Protein AF-0000000067399261 (afdb_homodimer)

Foldseek 3Di:
DPPPPPPPPPPQPPDCQPPDLDDDPDWQQPDPDFDAFPVRHTWGWDAGCHLQAHRWIKTFHSDPVGPPDIDTPDDGDDPVVSVVSNVVSVVSVVVVVVVVVVVVVVVVVVVVVVD/DPPPPPPPPPPQPPDPQPPDLDDDPDWQQPDPDFDAFPVRHTWGWDAGCHLQAHRWIKTFDSDPVGPPDIGTPDDGDDPVVSVVSNVVSVVSVVVVVVVVVVVVVVVVVVVVVVD

Solvent-accessible surface area (backbone atoms only — not comparable to full-atom values): 13775 Å² total; per-residue (Å²): 136,83,77,73,76,74,76,75,76,70,78,53,75,80,73,84,49,48,76,70,86,59,81,76,90,57,58,41,75,66,60,80,81,79,50,62,28,80,84,71,41,74,28,34,51,41,71,34,44,40,91,90,41,43,73,32,32,28,32,34,39,62,51,90,79,46,74,78,36,67,44,74,70,49,74,82,69,54,73,66,56,35,51,49,48,48,51,53,46,50,49,40,52,50,38,52,50,51,38,53,53,47,52,51,51,36,53,53,43,53,57,58,52,76,100,136,83,77,72,74,72,73,74,75,70,78,49,75,79,74,84,50,48,76,69,86,59,79,74,89,58,57,42,76,68,61,80,80,78,50,62,28,80,83,69,41,74,28,35,50,43,70,34,44,40,92,90,40,41,74,33,32,29,32,34,39,60,51,89,80,46,73,78,36,69,45,74,70,49,73,84,69,53,71,66,55,36,52,50,47,48,52,51,45,51,50,40,53,51,40,51,50,51,38,52,53,47,52,53,50,35,53,53,43,53,56,62,55,76,105

InterPro domains:
  IPR010666 Zinc finger, GRF-type [PF06839] (36-74)
  IPR010666 Zinc finger, GRF-type [PS51999] (37-76)

Organism: Triticum aestivum (NCBI:txid4565)

Nearest PDB structures (foldseek):
  7jl5-assembly1_A  TM=6.867E-01  e=1.846E-01  Homo sapiens
  8s5n-assembly1_I  TM=5.517E-01  e=3.667E+00  Sus scrofa
  4c0a-assembly2_A  TM=3.382E-01  e=1.384E+00  Homo sapiens
  3qwm-assembly1_A-2  TM=3.183E-01  e=3.667E+00  Homo sapiens
  7jl5-assembly1_A  TM=6.871E-01  e=1.518E-01  Homo sapiens

Secondary structure (DSSP, 8-state):
----------------SS--SS--SS-TT--SS--B-TTSSBPPEEE--STTSTT-EEEE--STT--S-EEESSPPPPHHHHHHHHHHHHHHHHHHHHHHHHHHHHHHHHHHHT-/----------------SS--SS--SS-TT--SS--B-TTSSBPPEEE--STTSTT-EEEE--STT--S-EEESSPPPPHHHHHHHHHHHHHHHHHHHHHHHHHHHHHHHHHHHT-

pLDDT: mean 85.29, std 22.88, range [25.25, 98.44]

Structure (mmCIF, N/CA/C/O backbone):
data_AF-0000000067399261-model_v1
#
loop_
_entity.id
_entity.type
_entity.pdbx_description
1 polymer 'GRF-type domain-containing protein'
#
loop_
_atom_site.group_PDB
_atom_site.id
_atom_site.type_symbol
_atom_site.label_atom_id
_atom_site.label_alt_id
_atom_site.label_comp_id
_atom_site.label_asym_id
_atom_site.label_entity_id
_atom_site.label_seq_id
_atom_site.pdbx_PDB_ins_code
_atom_site.Cartn_x
_atom_site.Cartn_y
_atom_site.Cartn_z
_atom_site.occupancy
_atom_site.B_iso_or_equiv
_atom_site.auth_seq_id
_atom_site.auth_comp_id
_atom_site.auth_asym_id
_atom_site.auth_atom_id
_atom_site.pdbx_PDB_model_num
ATOM 1 N N . MET A 1 1 ? 5.352 -44.562 -32.281 1 29.25 1 MET A N 1
ATOM 2 C CA . MET A 1 1 ? 4.297 -44.344 -31.281 1 29.25 1 MET A CA 1
ATOM 3 C C . MET A 1 1 ? 4.73 -43.344 -30.234 1 29.25 1 MET A C 1
ATOM 5 O O . MET A 1 1 ? 5.449 -43.688 -29.297 1 29.25 1 MET A O 1
ATOM 9 N N . SER A 1 2 ? 5.145 -42.094 -30.703 1 31.17 2 SER A N 1
ATOM 10 C CA . SER A 1 2 ? 5.789 -40.969 -30 1 31.17 2 SER A CA 1
ATOM 11 C C . SER A 1 2 ? 4.859 -40.375 -28.969 1 31.17 2 SER A C 1
ATOM 13 O O . SER A 1 2 ? 3.799 -39.844 -29.312 1 31.17 2 SER A O 1
ATOM 15 N N . SER A 1 3 ? 4.703 -41.094 -27.781 1 30.92 3 SER A N 1
ATOM 16 C CA . SER A 1 3 ? 3.848 -40.688 -26.672 1 30.92 3 SER A CA 1
ATOM 17 C C . SER A 1 3 ? 4.203 -39.312 -26.188 1 30.92 3 SER A C 1
ATOM 19 O O . SER A 1 3 ? 5.355 -39.031 -25.844 1 30.92 3 SER A O 1
ATOM 21 N N . GLY A 1 4 ? 3.654 -38.312 -26.812 1 25.31 4 GLY A N 1
ATOM 22 C CA . GLY A 1 4 ? 3.742 -36.938 -26.453 1 25.31 4 GLY A CA 1
ATOM 23 C C . GLY A 1 4 ? 3.336 -36.656 -25.016 1 25.31 4 GLY A C 1
ATOM 24 O O . GLY A 1 4 ? 2.16 -36.781 -24.656 1 25.31 4 GLY A O 1
ATOM 25 N N . SER A 1 5 ? 4.164 -37.062 -24 1 30.41 5 SER A N 1
ATOM 26 C CA . SER A 1 5 ? 3.838 -36.75 -22.609 1 30.41 5 SER A CA 1
ATOM 27 C C . SER A 1 5 ? 3.545 -35.281 -22.438 1 30.41 5 SER A C 1
ATOM 29 O O . SER A 1 5 ? 4.352 -34.438 -22.828 1 30.41 5 SER A O 1
ATOM 31 N N . HIS A 1 6 ? 2.332 -34.906 -22.719 1 28.53 6 HIS A N 1
ATOM 32 C CA . HIS A 1 6 ? 1.944 -33.531 -22.422 1 28.53 6 HIS A CA 1
ATOM 33 C C . HIS A 1 6 ? 2.223 -33.219 -20.953 1 28.53 6 HIS A C 1
ATOM 35 O O . HIS A 1 6 ? 1.845 -33.969 -20.062 1 28.53 6 HIS A O 1
ATOM 41 N N . GLY A 1 7 ? 3.414 -32.656 -20.625 1 26.53 7 GLY A N 1
ATOM 42 C CA . GLY A 1 7 ? 3.791 -32.094 -19.344 1 26.53 7 GLY A CA 1
ATOM 43 C C . GLY A 1 7 ? 2.678 -31.281 -18.688 1 26.53 7 GLY A C 1
ATOM 44 O O . GLY A 1 7 ? 2.051 -30.453 -19.344 1 26.53 7 GLY A O 1
ATOM 45 N N . SER A 1 8 ? 1.888 -31.891 -17.828 1 30.09 8 SER A N 1
ATOM 46 C CA . SER A 1 8 ? 0.924 -31.234 -16.953 1 30.09 8 SER A CA 1
ATOM 47 C C . SER A 1 8 ? 1.521 -29.969 -16.328 1 30.09 8 SER A C 1
ATOM 49 O O . SER A 1 8 ? 2.629 -30.016 -15.797 1 30.09 8 SER A O 1
ATOM 51 N N . SER A 1 9 ? 1.359 -28.953 -17.016 1 30.14 9 SER A N 1
ATOM 52 C CA . SER A 1 9 ? 1.723 -27.641 -16.484 1 30.14 9 SER A CA 1
ATOM 53 C C . SER A 1 9 ? 1.208 -27.469 -15.062 1 30.14 9 SER A C 1
ATOM 55 O O . SER A 1 9 ? -0.003 -27.453 -14.828 1 30.14 9 SER A O 1
ATOM 57 N N . ALA A 1 10 ? 1.863 -28.141 -14.078 1 29.22 10 ALA A N 1
ATOM 58 C CA . ALA A 1 10 ? 1.585 -27.984 -12.656 1 29.22 10 ALA A CA 1
ATOM 59 C C . ALA A 1 10 ? 1.325 -26.516 -12.297 1 29.22 10 ALA A C 1
ATOM 61 O O . ALA A 1 10 ? 2.178 -25.656 -12.531 1 29.22 10 ALA A O 1
ATOM 62 N N . SER A 1 11 ? 0.181 -26.031 -12.406 1 34.94 11 SER A N 1
ATOM 63 C CA . SER A 1 11 ? -0.235 -24.766 -11.797 1 34.94 11 SER A CA 1
ATOM 64 C C . SER A 1 11 ? 0.278 -24.656 -10.367 1 34.94 11 SER A C 1
ATOM 66 O O . SER A 1 11 ? -0.221 -25.328 -9.461 1 34.94 11 SER A O 1
ATOM 68 N N . SER A 1 12 ? 1.596 -24.891 -10.148 1 33.47 12 SER A N 1
ATOM 69 C CA . SER A 1 12 ? 2.213 -24.812 -8.828 1 33.47 12 SER A CA 1
ATOM 70 C C . SER A 1 12 ? 1.598 -23.703 -8 1 33.47 12 SER A C 1
ATOM 72 O O . SER A 1 12 ? 1.457 -22.578 -8.469 1 33.47 12 SER A O 1
ATOM 74 N N . ARG A 1 13 ? 0.735 -23.984 -7.062 1 33.59 13 ARG A N 1
ATOM 75 C CA . ARG A 1 13 ? 0.125 -23.172 -6.016 1 33.59 13 ARG A CA 1
ATOM 76 C C . ARG A 1 13 ? 1.167 -22.297 -5.32 1 33.59 13 ARG A C 1
ATOM 78 O O . ARG A 1 13 ? 2.115 -22.812 -4.723 1 33.59 13 ARG A O 1
ATOM 85 N N . PHE A 1 14 ? 1.762 -21.281 -5.887 1 37.78 14 PHE A N 1
ATOM 86 C CA . PHE A 1 14 ? 2.555 -20.266 -5.219 1 37.78 14 PHE A CA 1
ATOM 87 C C . PHE A 1 14 ? 2.184 -20.156 -3.744 1 37.78 14 PHE A C 1
ATOM 89 O O . PHE A 1 14 ? 1.001 -20.109 -3.398 1 37.78 14 PHE A O 1
ATOM 96 N N . ARG A 1 15 ? 2.734 -20.875 -2.789 1 37.88 15 ARG A N 1
ATOM 97 C CA . ARG A 1 15 ? 2.682 -21.016 -1.338 1 37.88 15 ARG A CA 1
ATOM 98 C C . ARG A 1 15 ? 2.232 -19.719 -0.673 1 37.88 15 ARG A C 1
ATOM 100 O O . ARG A 1 15 ? 2.344 -18.641 -1.262 1 37.88 15 ARG A O 1
ATOM 107 N N . SER A 1 16 ? 1.6 -19.828 0.559 1 38.53 16 SER A N 1
ATOM 108 C CA . SER A 1 16 ? 0.767 -19.094 1.512 1 38.53 16 SER A CA 1
ATOM 109 C C . SER A 1 16 ? 1.469 -17.844 2.01 1 38.53 16 SER A C 1
ATOM 111 O O . SER A 1 16 ? 1.96 -17.797 3.139 1 38.53 16 SER A O 1
ATOM 113 N N . GLY A 1 17 ? 2.617 -17.375 1.499 1 44.47 17 GLY A N 1
ATOM 114 C CA . GLY A 1 17 ? 2.885 -16.094 2.141 1 44.47 17 GLY A CA 1
ATOM 115 C C . GLY A 1 17 ? 1.669 -15.195 2.193 1 44.47 17 GLY A C 1
ATOM 116 O O . GLY A 1 17 ? 0.626 -15.508 1.616 1 44.47 17 GLY A O 1
ATOM 117 N N . GLY A 1 18 ? 1.54 -14.281 3.096 1 58.53 18 GLY A N 1
ATOM 118 C CA . GLY A 1 18 ? 0.348 -13.453 3.172 1 58.53 18 GLY A CA 1
ATOM 119 C C . GLY A 1 18 ? -0.276 -13.18 1.815 1 58.53 18 GLY A C 1
ATOM 120 O O . GLY A 1 18 ? 0.401 -13.258 0.788 1 58.53 18 GLY A O 1
ATOM 121 N N . THR A 1 19 ? -1.467 -13.602 1.671 1 78 19 THR A N 1
ATOM 122 C CA . THR A 1 19 ? -2.197 -13.359 0.431 1 78 19 THR A CA 1
ATOM 123 C C . THR A 1 19 ? -1.927 -11.953 -0.09 1 78 19 THR A C 1
ATOM 125 O O . THR A 1 19 ? -1.774 -11.016 0.693 1 78 19 THR A O 1
ATOM 128 N N . SER A 1 20 ? -1.477 -11.922 -1.286 1 90.75 20 SER A N 1
ATOM 129 C CA . SER A 1 20 ? -1.212 -10.633 -1.922 1 90.75 20 SER A CA 1
ATOM 130 C C . SE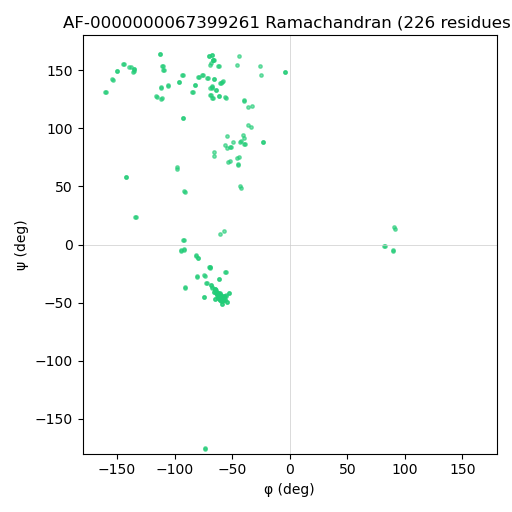R A 1 20 ? -2.457 -9.758 -1.926 1 90.75 20 SER A C 1
ATOM 132 O O . SER A 1 20 ? -3.537 -10.203 -2.32 1 90.75 20 SER A O 1
ATOM 134 N N . PRO A 1 21 ? -2.275 -8.594 -1.418 1 95.19 21 PRO A N 1
ATOM 135 C CA . PRO A 1 21 ? -3.416 -7.676 -1.413 1 95.19 21 PRO A CA 1
ATOM 136 C C . PRO A 1 21 ? -3.793 -7.195 -2.812 1 95.19 21 PRO A C 1
ATOM 138 O O . PRO A 1 21 ? -4.887 -6.664 -3.012 1 95.19 21 PRO A O 1
ATOM 141 N N . ILE A 1 22 ? -2.867 -7.328 -3.738 1 96 22 ILE A N 1
ATOM 142 C CA . ILE A 1 22 ? -3.102 -6.93 -5.121 1 96 22 ILE A CA 1
ATOM 143 C C . ILE A 1 22 ? -2.586 -8.008 -6.066 1 96 22 ILE A C 1
ATOM 145 O O . ILE A 1 22 ? -1.698 -8.789 -5.703 1 96 22 ILE A O 1
ATOM 149 N N . PRO A 1 23 ? -3.219 -8.094 -7.211 1 93.44 23 PRO A N 1
ATOM 150 C CA . PRO A 1 23 ? -2.656 -9.016 -8.203 1 93.44 23 PRO A CA 1
ATOM 151 C C . PRO A 1 23 ? -1.281 -8.57 -8.703 1 93.44 23 PRO A C 1
ATOM 153 O O . PRO A 1 23 ? -0.921 -7.398 -8.578 1 93.44 23 PRO A O 1
ATOM 156 N N . TYR A 1 24 ? -0.546 -9.531 -9.227 1 92.62 24 TYR A N 1
ATOM 157 C CA . TYR A 1 24 ? 0.732 -9.195 -9.844 1 92.62 24 TYR A CA 1
ATOM 158 C C . TYR A 1 24 ? 0.531 -8.312 -11.07 1 92.62 24 TYR A C 1
ATOM 160 O O . TYR A 1 24 ? -0.306 -8.609 -11.922 1 92.62 24 TYR A O 1
ATOM 168 N N . ARG A 1 25 ? 1.303 -7.305 -11.094 1 90.69 25 ARG A N 1
ATOM 169 C CA . ARG A 1 25 ? 1.255 -6.449 -12.273 1 90.69 25 ARG A CA 1
ATOM 170 C C . ARG A 1 25 ? 1.946 -7.113 -13.461 1 90.69 25 ARG A C 1
ATOM 172 O O . ARG A 1 25 ? 1.452 -7.051 -14.586 1 90.69 25 ARG A O 1
ATOM 179 N N . VAL A 1 26 ? 3.115 -7.641 -13.062 1 92.62 26 VAL A N 1
ATOM 180 C CA . VAL A 1 26 ? 3.914 -8.375 -14.039 1 92.62 26 VAL A CA 1
ATOM 181 C C . VAL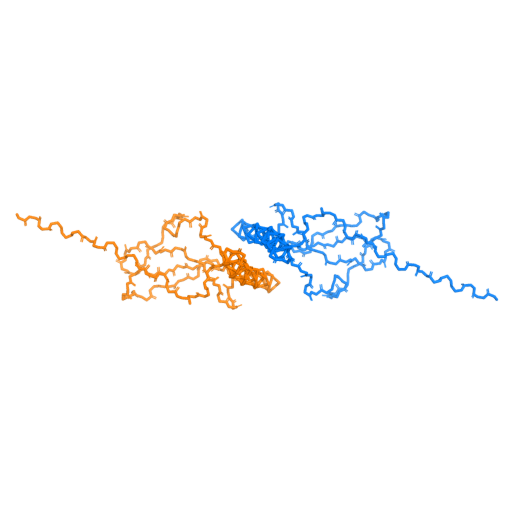 A 1 26 ? 3.939 -9.859 -13.672 1 92.62 26 VAL A C 1
ATOM 183 O O . VAL A 1 26 ? 4.129 -10.211 -12.508 1 92.62 26 VAL A O 1
ATOM 186 N N . HIS A 1 27 ? 3.738 -10.672 -14.711 1 95.81 27 HIS A N 1
ATOM 187 C CA . HIS A 1 27 ? 3.732 -12.109 -14.461 1 95.81 27 HIS A CA 1
ATOM 188 C C . HIS A 1 27 ? 5.047 -12.562 -13.844 1 95.81 27 HIS A C 1
ATOM 190 O O . HIS A 1 27 ? 6.121 -12.117 -14.258 1 95.81 27 HIS A O 1
ATOM 196 N N . PRO A 1 28 ? 4.945 -13.461 -12.906 1 96.25 28 PRO A N 1
ATOM 197 C CA . PRO A 1 28 ? 6.133 -13.898 -12.172 1 96.25 28 PRO A CA 1
ATOM 198 C C . PRO A 1 28 ? 7.234 -14.422 -13.094 1 96.25 28 PRO A C 1
ATOM 200 O O . PRO A 1 28 ? 8.414 -14.391 -12.734 1 96.25 28 PRO A O 1
ATOM 203 N N . MET A 1 29 ? 6.891 -14.852 -14.234 1 96.62 29 MET A N 1
ATOM 204 C CA . MET A 1 29 ? 7.875 -15.406 -15.156 1 96.62 29 MET A CA 1
ATOM 205 C C . MET A 1 29 ? 8.375 -14.336 -16.125 1 96.62 29 MET A C 1
ATOM 207 O O . MET A 1 29 ? 9.281 -14.586 -16.922 1 96.62 29 MET A O 1
ATOM 211 N N . ASP A 1 30 ? 7.742 -13.133 -16.016 1 96.19 30 ASP A N 1
ATOM 212 C CA . ASP A 1 30 ? 8.031 -12.07 -16.984 1 96.19 30 ASP A CA 1
ATOM 213 C C . ASP A 1 30 ? 9.055 -11.086 -16.422 1 96.19 30 ASP A C 1
ATOM 215 O O . ASP A 1 30 ? 8.719 -9.938 -16.125 1 96.19 30 ASP A O 1
ATOM 219 N N . TYR A 1 31 ? 10.188 -11.516 -16.234 1 96 31 TYR A N 1
ATOM 220 C CA . TYR A 1 31 ? 11.297 -10.664 -15.828 1 96 31 TYR A CA 1
ATOM 221 C C . TYR A 1 31 ? 12.578 -11.055 -16.562 1 96 31 TYR A C 1
ATOM 223 O O . TYR A 1 31 ? 12.664 -12.148 -17.125 1 96 31 TYR A O 1
ATOM 231 N N . GLU A 1 32 ? 13.453 -10.109 -16.734 1 95.69 32 GLU A N 1
ATOM 232 C CA . GLU A 1 32 ? 14.734 -10.328 -17.391 1 95.69 32 GLU A CA 1
ATOM 233 C C . GLU A 1 32 ? 15.867 -9.648 -16.625 1 95.69 32 GLU A C 1
ATOM 235 O O . GLU A 1 32 ? 15.672 -8.586 -16.031 1 95.69 32 GLU A O 1
ATOM 240 N N . PRO A 1 33 ? 17.047 -10.203 -16.656 1 96.12 33 PRO A N 1
ATOM 241 C CA . PRO A 1 33 ? 17.406 -11.523 -17.188 1 96.12 33 PRO A CA 1
ATOM 242 C C . PRO A 1 33 ? 16.859 -12.672 -16.359 1 96.12 33 PRO A C 1
ATOM 244 O O . PRO A 1 33 ? 16.609 -12.5 -15.156 1 96.12 33 PRO A O 1
ATOM 247 N N . SER A 1 34 ? 16.688 -13.766 -16.984 1 96.38 34 SER A N 1
ATOM 248 C CA . SER A 1 34 ? 16.141 -14.938 -16.281 1 96.38 34 SER A CA 1
ATOM 249 C C . SER A 1 34 ? 17.141 -15.508 -15.297 1 96.38 34 SER A C 1
ATOM 251 O O . SER A 1 34 ? 18.359 -15.492 -15.547 1 96.38 34 SER A O 1
ATOM 253 N N . VAL A 1 35 ? 16.656 -15.961 -14.195 1 97.56 35 VAL A N 1
ATOM 254 C CA . VAL A 1 35 ? 17.438 -16.672 -13.195 1 97.56 35 VAL A CA 1
ATOM 255 C C . VAL A 1 35 ? 16.938 -18.109 -13.062 1 97.56 35 VAL A C 1
ATOM 257 O O . VAL A 1 35 ? 15.734 -18.344 -12.891 1 97.56 35 VAL A O 1
ATOM 260 N N . ASN A 1 36 ? 17.859 -19 -13.18 1 97 36 ASN A N 1
ATOM 261 C CA . ASN A 1 36 ? 17.469 -20.391 -13.094 1 97 36 ASN A CA 1
ATOM 262 C C . ASN A 1 36 ? 17.656 -20.953 -11.688 1 97 36 ASN A C 1
ATOM 264 O O . ASN A 1 36 ? 18.641 -20.609 -11.008 1 97 36 ASN A O 1
ATOM 268 N N . CYS A 1 37 ? 16.672 -21.734 -11.344 1 96.94 37 CYS A N 1
ATOM 269 C CA . CYS A 1 37 ? 16.844 -22.469 -10.094 1 96.94 37 CYS A CA 1
ATOM 270 C C . CYS A 1 37 ? 17.844 -23.609 -10.25 1 96.94 37 CYS A C 1
ATOM 272 O O . CYS A 1 37 ? 18.516 -23.703 -11.273 1 96.94 37 CYS A O 1
ATOM 274 N N . TYR A 1 38 ? 18 -24.406 -9.172 1 96.44 38 TYR A N 1
ATOM 275 C CA . TYR A 1 38 ? 19 -25.469 -9.203 1 96.44 38 TYR A CA 1
ATOM 276 C C . TYR A 1 38 ? 18.594 -26.578 -10.156 1 96.44 38 TYR A C 1
ATOM 278 O O . TYR A 1 38 ? 19.422 -27.406 -10.562 1 96.44 38 TYR A O 1
ATOM 286 N N . CYS A 1 39 ? 17.328 -26.734 -10.555 1 95.19 39 CYS A N 1
ATOM 287 C CA . CYS A 1 39 ? 16.797 -27.734 -11.477 1 95.19 39 CYS A CA 1
ATOM 288 C C . CYS A 1 39 ? 17.031 -27.312 -12.93 1 95.19 39 CYS A C 1
ATOM 290 O O . CYS A 1 39 ? 16.734 -28.078 -13.852 1 95.19 39 CYS A O 1
ATOM 292 N N . GLY A 1 40 ? 17.453 -26.094 -13.094 1 95.81 40 GLY A N 1
ATOM 293 C CA . GLY A 1 40 ? 17.703 -25.594 -14.438 1 95.81 40 GLY A CA 1
ATOM 294 C C . GLY A 1 40 ? 16.5 -24.906 -15.062 1 95.81 40 GLY A C 1
ATOM 295 O O . GLY A 1 40 ? 16.469 -24.672 -16.266 1 95.81 40 GLY A O 1
ATOM 296 N N . ARG A 1 41 ? 15.578 -24.625 -14.273 1 95.06 41 ARG A N 1
ATOM 297 C CA . ARG A 1 41 ? 14.359 -23.969 -14.742 1 95.06 41 ARG A CA 1
ATOM 298 C C . ARG A 1 41 ? 14.305 -22.516 -14.25 1 95.06 41 ARG A C 1
ATOM 300 O O . ARG A 1 41 ? 14.836 -22.203 -13.188 1 95.06 41 ARG A O 1
ATOM 307 N N . LYS A 1 42 ? 13.664 -21.75 -15.078 1 96.31 42 LYS A N 1
ATOM 308 C CA . LYS A 1 42 ? 13.484 -20.359 -14.672 1 96.31 42 LYS A CA 1
ATOM 309 C C . LYS A 1 42 ? 12.68 -20.266 -13.383 1 96.31 42 LYS A C 1
ATOM 311 O O . LYS A 1 42 ? 11.594 -20.828 -13.281 1 96.31 42 LYS A O 1
ATOM 316 N N . ALA A 1 43 ? 13.211 -19.547 -12.398 1 96.94 43 ALA A N 1
ATOM 317 C CA . ALA A 1 43 ? 12.531 -19.359 -11.117 1 96.94 43 ALA A CA 1
ATOM 318 C C . ALA A 1 43 ? 11.539 -18.188 -11.188 1 96.94 43 ALA A C 1
ATOM 320 O O . ALA A 1 43 ? 11.875 -17.125 -11.695 1 96.94 43 ALA A O 1
ATOM 321 N N . PRO A 1 44 ? 10.297 -18.375 -10.734 1 97 44 PRO A N 1
ATOM 322 C CA . PRO A 1 44 ? 9.352 -17.25 -10.711 1 97 44 PRO A CA 1
ATOM 323 C C . PRO A 1 44 ? 9.773 -16.156 -9.734 1 97 44 PRO A C 1
ATOM 325 O O . PRO A 1 44 ? 10.328 -16.438 -8.672 1 97 44 PRO A O 1
ATOM 328 N N . LEU A 1 45 ? 9.539 -14.93 -10.133 1 97.06 45 LEU A N 1
ATOM 329 C CA . LEU A 1 45 ? 9.75 -13.758 -9.289 1 97.06 45 LEU A CA 1
ATOM 330 C C . LEU A 1 45 ? 8.469 -13.383 -8.547 1 97.06 45 LEU A C 1
ATOM 332 O O . LEU A 1 45 ? 7.527 -12.859 -9.148 1 97.06 45 LEU A O 1
ATOM 336 N N . LEU A 1 46 ? 8.492 -13.633 -7.215 1 96.25 46 LEU A N 1
ATOM 337 C CA . LEU A 1 46 ? 7.305 -13.461 -6.387 1 96.25 46 LEU A CA 1
ATOM 338 C C . LEU A 1 46 ? 7.484 -12.312 -5.402 1 96.25 46 LEU A C 1
ATOM 340 O O . LEU A 1 46 ? 8.602 -11.812 -5.223 1 96.25 46 LEU A O 1
ATOM 344 N N . THR A 1 47 ? 6.328 -11.883 -4.863 1 97.25 47 THR A N 1
ATOM 345 C CA . THR A 1 47 ? 6.359 -10.805 -3.883 1 97.25 47 THR A CA 1
ATOM 346 C C . THR A 1 47 ? 5.984 -11.328 -2.496 1 97.25 47 THR A C 1
ATOM 348 O O . THR A 1 47 ? 4.938 -11.953 -2.324 1 97.25 47 THR A O 1
ATOM 351 N N . SER A 1 48 ? 6.812 -11.086 -1.527 1 97 48 SER A N 1
ATOM 352 C CA . SER A 1 48 ? 6.543 -11.461 -0.142 1 97 48 SER A CA 1
ATOM 353 C C . SER A 1 48 ? 5.609 -10.453 0.525 1 97 48 SER A C 1
ATOM 355 O O . SER A 1 48 ? 5.734 -9.242 0.312 1 97 48 SER A O 1
ATOM 357 N N . TRP A 1 49 ? 4.738 -10.945 1.395 1 97.56 49 TRP A N 1
ATOM 358 C CA . TRP A 1 49 ? 3.861 -10.07 2.164 1 97.56 49 TRP A CA 1
ATOM 359 C C . TRP A 1 49 ? 3.844 -10.477 3.635 1 97.56 49 TRP A C 1
ATOM 361 O O . TRP A 1 49 ? 2.871 -10.211 4.344 1 97.56 49 TRP A O 1
ATOM 371 N N . THR A 1 50 ? 4.938 -11.133 3.977 1 96.5 50 THR A N 1
ATOM 372 C CA . THR A 1 50 ? 5.113 -11.352 5.41 1 96.5 50 THR A CA 1
ATOM 373 C C . THR A 1 50 ? 5.352 -10.031 6.129 1 96.5 50 THR A C 1
ATOM 375 O O . THR A 1 50 ? 5.762 -9.047 5.512 1 96.5 50 THR A O 1
ATOM 378 N N . ASP A 1 51 ? 5.113 -9.977 7.383 1 96.12 51 ASP A N 1
ATOM 379 C CA . ASP A 1 51 ? 5.289 -8.742 8.148 1 96.12 51 ASP A CA 1
ATOM 380 C C . ASP A 1 51 ? 6.738 -8.273 8.109 1 96.12 51 ASP A C 1
ATOM 382 O O . ASP A 1 51 ? 7.012 -7.074 8.156 1 96.12 51 ASP A O 1
ATOM 386 N N . ALA A 1 52 ? 7.633 -9.109 8 1 96.75 52 ALA A N 1
ATOM 387 C CA . ALA A 1 52 ? 9.055 -8.789 8.031 1 96.75 52 ALA A CA 1
ATOM 388 C C . ALA A 1 52 ? 9.531 -8.273 6.676 1 96.75 52 ALA A C 1
ATOM 390 O O . ALA A 1 52 ? 10.453 -7.461 6.598 1 96.75 52 ALA A O 1
ATOM 391 N N . ASN A 1 53 ? 8.8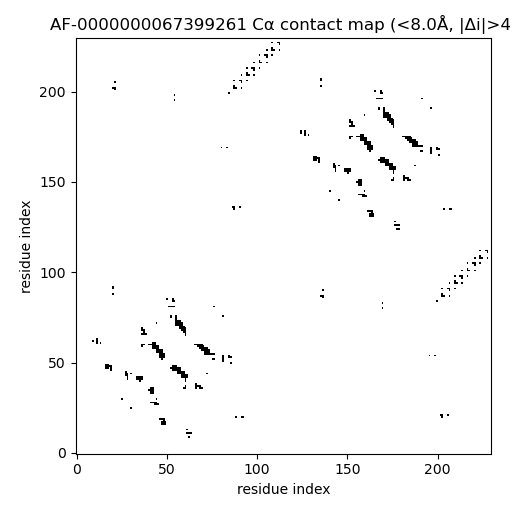75 -8.68 5.559 1 97.69 53 ASN A N 1
ATOM 392 C CA . ASN A 1 53 ? 9.352 -8.344 4.219 1 97.69 53 ASN A CA 1
ATOM 393 C C . ASN A 1 53 ? 8.195 -8.039 3.271 1 97.69 53 ASN A C 1
ATOM 395 O O . ASN A 1 53 ? 8.07 -8.664 2.217 1 97.69 53 ASN A O 1
ATOM 399 N N . PRO A 1 54 ? 7.449 -7.09 3.662 1 98.06 54 PRO A N 1
ATOM 400 C CA . PRO A 1 54 ? 6.328 -6.758 2.781 1 98.06 54 PRO A CA 1
ATOM 401 C C . PRO A 1 54 ? 6.781 -6.133 1.461 1 98.06 54 PRO A C 1
ATOM 403 O O . PRO A 1 54 ? 7.586 -5.199 1.459 1 98.06 54 PRO A O 1
ATOM 406 N N . GLY A 1 55 ? 6.297 -6.691 0.386 1 97.94 55 GLY A N 1
ATOM 407 C CA . GLY A 1 55 ? 6.543 -6.105 -0.923 1 97.94 55 GLY A CA 1
ATOM 408 C C . GLY A 1 55 ? 7.887 -6.496 -1.509 1 97.94 55 GLY A C 1
ATOM 409 O O . GLY A 1 55 ? 8.227 -6.082 -2.617 1 97.94 55 GLY A O 1
ATOM 410 N N . ARG A 1 56 ? 8.648 -7.262 -0.773 1 98.44 56 ARG A N 1
ATOM 411 C CA . ARG A 1 56 ? 9.977 -7.629 -1.254 1 98.44 56 ARG A CA 1
ATOM 412 C C . ARG A 1 56 ? 9.898 -8.805 -2.223 1 98.44 56 ARG A C 1
ATOM 414 O O . ARG A 1 56 ? 9.211 -9.789 -1.956 1 98.44 56 ARG A O 1
ATOM 421 N N . ARG A 1 57 ? 10.672 -8.664 -3.279 1 97.75 57 ARG A N 1
ATOM 422 C CA . ARG A 1 57 ? 10.586 -9.727 -4.277 1 97.75 57 ARG A CA 1
ATOM 423 C C . ARG A 1 57 ? 11.648 -10.797 -4.027 1 97.75 57 ARG A C 1
ATOM 425 O O . ARG A 1 57 ? 12.734 -10.492 -3.527 1 97.75 57 ARG A O 1
ATOM 432 N N . TYR A 1 58 ? 11.234 -12.008 -4.352 1 97.5 58 TYR A N 1
ATOM 433 C CA . TYR A 1 58 ? 12.125 -13.141 -4.18 1 97.5 58 TYR A CA 1
ATOM 434 C C . TYR A 1 58 ? 11.922 -14.172 -5.289 1 97.5 58 TYR A C 1
ATOM 436 O O . TYR A 1 58 ? 10.914 -14.133 -5.996 1 97.5 58 TYR A O 1
ATOM 444 N N . LEU A 1 59 ? 12.906 -14.898 -5.516 1 97.38 59 LEU A N 1
ATOM 445 C CA . LEU A 1 59 ? 12.891 -15.992 -6.48 1 97.38 59 LEU A CA 1
ATOM 446 C C . LEU A 1 59 ? 12.836 -17.344 -5.77 1 97.38 59 LEU A C 1
ATOM 448 O O . LEU A 1 59 ? 13.477 -17.531 -4.738 1 97.38 59 LEU A O 1
ATOM 452 N N . CYS A 1 60 ? 11.969 -18.234 -6.34 1 95.44 60 CYS A N 1
ATOM 453 C CA . CYS A 1 60 ? 11.906 -19.562 -5.766 1 95.44 60 CYS A CA 1
ATOM 454 C C . CYS A 1 60 ? 11.531 -20.594 -6.824 1 95.44 60 CYS A C 1
ATOM 456 O O . CYS A 1 60 ? 10.836 -20.281 -7.789 1 95.44 60 CYS A O 1
ATOM 458 N N . CYS A 1 61 ? 12.07 -21.781 -6.555 1 95.69 61 CYS A N 1
ATOM 459 C CA . CYS A 1 61 ? 11.711 -22.859 -7.465 1 95.69 61 CYS A CA 1
ATOM 460 C C . CYS A 1 61 ? 10.211 -23.109 -7.469 1 95.69 61 CYS A C 1
ATOM 462 O O . CYS A 1 61 ? 9.578 -23.141 -6.414 1 95.69 61 CYS A O 1
ATOM 464 N N . SER A 1 62 ? 9.68 -23.344 -8.641 1 89.19 62 SER A N 1
ATOM 465 C CA . SER A 1 62 ? 8.234 -23.453 -8.789 1 89.19 62 SER A CA 1
ATOM 466 C C . SER A 1 62 ? 7.773 -24.891 -8.641 1 89.19 62 SER A C 1
ATOM 468 O O . SER A 1 62 ? 6.574 -25.172 -8.586 1 89.19 62 SER A O 1
ATOM 470 N N . ARG A 1 63 ? 8.688 -25.75 -8.5 1 86.12 63 ARG A N 1
ATOM 471 C CA . ARG A 1 63 ? 8.305 -27.156 -8.445 1 86.12 63 ARG A CA 1
ATOM 472 C C . ARG A 1 63 ? 7.695 -27.5 -7.09 1 86.12 63 ARG A C 1
ATOM 474 O O . ARG A 1 63 ? 8.086 -26.938 -6.062 1 86.12 63 ARG A O 1
ATOM 481 N N . ALA A 1 64 ? 6.691 -28.438 -7.105 1 78.38 64 ALA A N 1
ATOM 482 C CA . ALA A 1 64 ? 5.992 -28.875 -5.902 1 78.38 64 ALA A CA 1
ATOM 483 C C . ALA A 1 64 ? 6.977 -29.375 -4.852 1 78.38 64 ALA A C 1
ATOM 485 O O . ALA A 1 64 ? 6.863 -29.031 -3.67 1 78.38 64 ALA A O 1
ATOM 486 N N . THR A 1 65 ? 7.836 -30.234 -5.348 1 81.69 65 THR A N 1
ATOM 487 C CA . THR A 1 65 ? 8.875 -30.734 -4.449 1 81.69 65 THR A CA 1
ATOM 488 C C . THR A 1 65 ? 10.125 -29.859 -4.539 1 81.69 65 THR A C 1
ATOM 490 O O . THR A 1 65 ? 11.047 -30.156 -5.301 1 81.69 65 THR A O 1
ATOM 493 N N . GLY A 1 66 ? 10.219 -28.578 -4.531 1 77.19 66 GLY A N 1
ATOM 494 C CA . GLY A 1 66 ? 11.273 -27.578 -4.629 1 77.19 66 GLY A CA 1
ATOM 495 C C . GLY A 1 66 ? 12.664 -28.188 -4.676 1 77.19 66 GLY A C 1
ATOM 496 O O . GLY A 1 66 ? 12.852 -29.344 -4.316 1 77.19 66 GLY A O 1
ATOM 497 N N . CYS A 1 67 ? 13.602 -27.516 -5.391 1 92.62 67 CYS A N 1
ATOM 498 C CA . CYS A 1 67 ? 15 -27.906 -5.383 1 92.62 67 CYS A CA 1
ATOM 499 C C . CYS A 1 67 ? 15.773 -27.156 -4.293 1 92.62 67 CYS A C 1
ATOM 501 O O . CYS A 1 67 ? 16.984 -27.281 -4.191 1 92.62 67 CYS A O 1
ATOM 503 N N . GLY A 1 68 ? 15.047 -26.344 -3.471 1 93.25 68 GLY A N 1
ATOM 504 C CA . GLY A 1 68 ? 15.648 -25.609 -2.379 1 93.25 68 GLY A CA 1
ATOM 505 C C . GLY A 1 68 ? 16.141 -24.234 -2.795 1 93.25 68 GLY A C 1
ATOM 506 O O . GLY A 1 68 ? 16.609 -23.453 -1.958 1 93.25 68 GLY A O 1
ATOM 507 N N . PHE A 1 69 ? 16.047 -23.984 -4.156 1 96.81 69 PHE A N 1
ATOM 508 C CA . PHE A 1 69 ? 16.469 -22.688 -4.637 1 96.81 69 PHE A CA 1
ATOM 509 C C . PHE A 1 69 ? 15.539 -21.594 -4.113 1 96.81 69 PHE A C 1
ATOM 511 O O . PHE A 1 69 ? 14.32 -21.672 -4.277 1 96.81 69 PHE A O 1
ATOM 518 N N . TRP A 1 70 ? 16.047 -20.578 -3.473 1 96.62 70 TRP A N 1
ATOM 519 C CA . TRP A 1 70 ? 15.359 -19.406 -2.965 1 96.62 70 TRP A CA 1
ATOM 520 C C . TRP A 1 70 ? 16.344 -18.25 -2.732 1 96.62 70 TRP A C 1
ATOM 522 O O . TRP A 1 70 ? 17.422 -18.453 -2.195 1 96.62 70 TRP A O 1
ATOM 532 N N . ARG A 1 71 ? 15.914 -17.062 -3.279 1 97 71 ARG A N 1
ATOM 533 C CA . ARG A 1 71 ? 16.781 -15.906 -3.109 1 97 71 ARG A CA 1
ATOM 534 C C . ARG A 1 71 ? 15.977 -14.609 -3.162 1 97 71 ARG A C 1
ATOM 536 O O . ARG A 1 71 ? 15.055 -14.477 -3.965 1 97 71 ARG A O 1
ATOM 543 N N . TRP A 1 72 ? 16.438 -13.688 -2.293 1 98 72 TRP A N 1
ATOM 544 C CA . TRP A 1 72 ? 15.852 -12.359 -2.418 1 98 72 TRP A CA 1
ATOM 545 C C . TRP A 1 72 ? 16.297 -11.688 -3.719 1 98 72 TRP A C 1
ATOM 547 O O . TRP A 1 72 ? 17.453 -11.797 -4.117 1 98 72 TRP A O 1
ATOM 557 N N . PHE A 1 73 ? 15.328 -11.125 -4.352 1 97.75 73 PHE A N 1
ATOM 558 C CA . PHE A 1 73 ? 15.586 -10.391 -5.582 1 97.75 73 PHE A CA 1
ATOM 559 C C . PHE A 1 73 ? 15.867 -8.922 -5.293 1 97.75 73 PHE A C 1
ATOM 561 O O . PHE A 1 73 ? 16.719 -8.305 -5.934 1 97.75 73 PHE A O 1
ATOM 568 N N . ASP A 1 74 ? 15.195 -8.32 -4.316 1 98 74 ASP A N 1
ATOM 569 C CA . ASP A 1 74 ? 15.328 -6.918 -3.926 1 98 74 ASP A CA 1
ATOM 570 C C . ASP A 1 74 ? 15.992 -6.793 -2.555 1 98 74 ASP A C 1
ATOM 572 O O . ASP A 1 74 ? 15.891 -7.699 -1.726 1 98 74 ASP A O 1
ATOM 576 N N . PRO A 1 75 ? 16.656 -5.648 -2.326 1 97.38 75 PRO A N 1
ATOM 577 C CA . PRO A 1 75 ? 17.047 -5.367 -0.944 1 97.38 75 PRO A CA 1
ATOM 578 C C . PRO A 1 75 ? 15.859 -5.098 -0.032 1 97.38 75 PRO A C 1
ATOM 580 O O . PRO A 1 75 ? 14.75 -4.848 -0.515 1 97.38 75 PRO A O 1
ATOM 583 N N . ARG A 1 76 ? 16.25 -5.223 1.206 1 96.81 76 ARG A N 1
ATOM 584 C CA . ARG A 1 76 ? 15.195 -4.914 2.17 1 96.81 76 ARG A CA 1
ATOM 585 C C . ARG A 1 76 ? 14.828 -3.432 2.127 1 96.81 76 ARG A C 1
ATOM 587 O O . ARG A 1 76 ? 15.711 -2.574 2.066 1 96.81 76 ARG A O 1
ATOM 594 N N . ALA A 1 77 ? 13.547 -3.176 2.15 1 97.75 77 ALA A N 1
ATOM 595 C CA . ALA A 1 77 ? 13.094 -1.786 2.156 1 97.75 77 ALA A CA 1
ATOM 596 C C . ALA A 1 77 ? 13.406 -1.116 3.492 1 97.75 77 ALA A C 1
ATOM 598 O O . ALA A 1 77 ? 13.688 -1.794 4.484 1 97.75 77 ALA A O 1
ATOM 599 N N . SER A 1 78 ? 13.383 0.194 3.525 1 97.38 78 SER A N 1
ATOM 600 C CA . SER A 1 78 ? 13.578 0.92 4.777 1 97.38 78 SER A CA 1
ATOM 601 C C . SER A 1 78 ? 12.484 0.592 5.785 1 97.38 78 SER A C 1
ATOM 603 O O . SER A 1 78 ? 11.383 0.176 5.402 1 97.38 78 SER A O 1
ATOM 605 N N . PRO A 1 79 ? 12.82 0.727 7.035 1 97 79 PRO A N 1
ATOM 606 C CA . PRO A 1 79 ? 11.797 0.454 8.047 1 97 79 PRO A CA 1
ATOM 607 C C . PRO A 1 79 ? 10.508 1.236 7.809 1 97 79 PRO A C 1
ATOM 609 O O . PRO A 1 79 ? 9.406 0.694 7.977 1 97 79 PRO A O 1
ATOM 612 N N . TYR A 1 80 ? 10.664 2.459 7.453 1 97.62 80 TYR A N 1
ATOM 613 C CA . TYR A 1 80 ? 9.5 3.291 7.176 1 97.62 80 TYR A CA 1
ATOM 614 C C . TYR A 1 80 ? 8.648 2.691 6.062 1 97.62 80 TYR A C 1
ATOM 616 O O . TYR A 1 80 ? 7.43 2.553 6.203 1 97.62 80 TYR A O 1
ATOM 624 N N . LEU A 1 81 ? 9.273 2.371 4.961 1 98.25 81 LEU A N 1
ATOM 625 C CA . LEU A 1 81 ? 8.531 1.85 3.818 1 98.25 81 LEU A CA 1
ATOM 626 C C . LEU A 1 81 ? 7.895 0.504 4.152 1 98.25 81 LEU A C 1
ATOM 628 O O . LEU A 1 81 ? 6.785 0.207 3.701 1 98.25 81 LEU A O 1
ATOM 632 N N . ARG A 1 82 ? 8.594 -0.312 4.891 1 98.31 82 ARG A N 1
ATOM 633 C CA . ARG A 1 82 ? 8.016 -1.587 5.297 1 98.31 82 ARG A CA 1
ATOM 634 C C . ARG A 1 82 ? 6.734 -1.374 6.102 1 98.31 82 ARG A C 1
ATOM 636 O O . ARG A 1 82 ? 5.723 -2.031 5.855 1 98.31 82 ARG A O 1
ATOM 643 N N . GLN A 1 83 ? 6.848 -0.467 7.008 1 98.12 83 GLN A N 1
ATOM 644 C CA . GLN A 1 83 ? 5.672 -0.184 7.824 1 98.12 83 GLN A CA 1
ATOM 645 C C . GLN A 1 83 ? 4.539 0.384 6.977 1 98.12 83 GLN A C 1
ATOM 647 O O . GLN A 1 83 ? 3.371 0.041 7.184 1 98.12 83 GLN A O 1
ATOM 652 N N . LEU A 1 84 ? 4.91 1.263 6.086 1 98.25 84 LEU A N 1
ATOM 653 C CA . LEU A 1 84 ? 3.908 1.851 5.203 1 98.25 84 LEU A CA 1
ATOM 654 C C . LEU A 1 84 ? 3.203 0.772 4.387 1 98.25 84 LEU A C 1
ATOM 656 O O . LEU A 1 84 ? 1.976 0.781 4.27 1 98.25 84 LEU A O 1
ATOM 660 N N . LEU A 1 85 ? 3.945 -0.122 3.838 1 98.31 85 LEU A N 1
ATOM 661 C CA . LEU A 1 85 ? 3.389 -1.218 3.053 1 98.31 85 LEU A CA 1
ATOM 662 C C . LEU A 1 85 ? 2.469 -2.086 3.904 1 98.31 85 LEU A C 1
ATOM 664 O O . LEU A 1 85 ? 1.409 -2.516 3.441 1 98.31 85 LEU A O 1
ATOM 668 N N . LEU A 1 86 ? 2.861 -2.361 5.094 1 97.94 86 LEU A N 1
ATOM 669 C CA . LEU A 1 86 ? 2.02 -3.131 6.004 1 97.94 86 LEU A CA 1
ATOM 670 C C . LEU A 1 86 ? 0.707 -2.404 6.277 1 97.94 86 LEU A C 1
ATOM 672 O O . LEU A 1 86 ? -0.358 -3.025 6.309 1 97.94 86 LEU A O 1
ATOM 676 N N . ASP A 1 87 ? 0.793 -1.117 6.5 1 98.06 87 ASP A N 1
ATOM 677 C CA . ASP A 1 87 ? -0.414 -0.34 6.766 1 98.06 87 ASP A CA 1
ATOM 678 C C . ASP A 1 87 ? -1.36 -0.368 5.57 1 98.06 87 ASP A C 1
ATOM 680 O O . ASP A 1 87 ? -2.576 -0.493 5.734 1 98.06 87 ASP A O 1
ATOM 684 N N . LEU A 1 88 ? -0.79 -0.172 4.438 1 98.12 88 LEU A N 1
ATOM 685 C CA . LEU A 1 88 ? -1.6 -0.207 3.225 1 98.12 88 LEU A CA 1
ATOM 686 C C . LEU A 1 88 ? -2.254 -1.572 3.047 1 98.12 88 LEU A C 1
ATOM 688 O O . LEU A 1 88 ? -3.447 -1.659 2.742 1 98.12 88 LEU A O 1
ATOM 692 N N . ARG A 1 89 ? -1.502 -2.617 3.191 1 97.69 89 ARG A N 1
ATOM 693 C CA . ARG A 1 89 ? -2.045 -3.969 3.098 1 97.69 89 ARG A CA 1
ATOM 694 C C . ARG A 1 89 ? -3.186 -4.168 4.09 1 97.69 89 ARG A C 1
ATOM 696 O O . ARG A 1 89 ? -4.234 -4.715 3.738 1 97.69 89 ARG A O 1
ATOM 703 N N . SER A 1 90 ? -3.01 -3.781 5.309 1 97.31 90 SER A N 1
ATOM 704 C CA . SER A 1 90 ? -4.027 -3.922 6.344 1 97.31 90 SER A CA 1
ATOM 705 C C . SER A 1 90 ? -5.305 -3.176 5.969 1 97.31 90 SER A C 1
ATOM 707 O O . SER A 1 90 ? -6.41 -3.67 6.199 1 97.31 90 SER A O 1
ATOM 709 N N . LYS A 1 91 ? -5.098 -1.993 5.492 1 97.69 91 LYS A N 1
ATOM 710 C CA . LYS A 1 91 ? -6.262 -1.212 5.086 1 97.69 91 LYS A CA 1
ATOM 711 C C . LYS A 1 91 ? -7.039 -1.918 3.98 1 97.69 91 LYS A C 1
ATOM 713 O O . LYS A 1 91 ? -8.273 -1.938 3.996 1 97.69 91 LYS A O 1
ATOM 718 N N . ILE A 1 92 ? -6.328 -2.455 3.062 1 97.62 92 ILE A N 1
ATOM 719 C CA . ILE A 1 92 ? -6.973 -3.178 1.971 1 97.62 92 ILE A CA 1
ATOM 720 C C . ILE A 1 92 ? -7.777 -4.348 2.529 1 97.62 92 ILE A C 1
ATOM 722 O O . ILE A 1 92 ? -8.945 -4.535 2.178 1 97.62 92 ILE A O 1
ATOM 726 N N . VAL A 1 93 ? -7.199 -5.094 3.391 1 96.56 93 VAL A N 1
ATOM 727 C CA . VAL A 1 93 ? -7.863 -6.246 3.988 1 96.56 93 VAL A CA 1
ATOM 728 C C . VAL A 1 93 ? -9.125 -5.793 4.723 1 96.56 93 VAL A C 1
ATOM 730 O O . VAL A 1 93 ? -10.18 -6.418 4.602 1 96.56 93 VAL A O 1
ATOM 733 N N . ARG A 1 94 ? -9.016 -4.754 5.461 1 96.94 94 ARG A N 1
ATOM 734 C CA . ARG A 1 94 ? -10.156 -4.215 6.199 1 96.94 94 ARG A CA 1
ATOM 735 C C . ARG A 1 94 ? -11.281 -3.82 5.254 1 96.94 94 ARG A C 1
ATOM 737 O O . ARG A 1 94 ? -12.445 -4.148 5.492 1 96.94 94 ARG A O 1
ATOM 744 N N . MET A 1 95 ? -10.93 -3.094 4.207 1 97.5 95 MET A N 1
ATOM 745 C CA . MET A 1 95 ? -11.938 -2.627 3.26 1 97.5 95 MET A CA 1
ATOM 746 C C . MET A 1 95 ? -12.594 -3.801 2.539 1 97.5 95 MET A C 1
ATOM 748 O O . MET A 1 95 ? -13.797 -3.77 2.258 1 97.5 95 MET A O 1
ATOM 752 N N . GLU A 1 96 ? -11.844 -4.793 2.203 1 95.44 96 GLU A N 1
ATOM 753 C CA . GLU A 1 96 ? -12.398 -5.996 1.596 1 95.44 96 GLU A CA 1
ATOM 754 C C . GLU A 1 96 ? -13.383 -6.684 2.537 1 95.44 96 GLU A C 1
ATOM 756 O O . GLU A 1 96 ? -14.453 -7.133 2.111 1 95.44 96 GLU A O 1
ATOM 761 N N . GLY A 1 97 ? -12.992 -6.777 3.766 1 96.56 97 GLY A N 1
ATOM 762 C CA . GLY A 1 97 ? -13.906 -7.312 4.762 1 96.56 97 GLY A CA 1
ATOM 763 C C . GLY A 1 97 ? -15.203 -6.535 4.863 1 96.56 97 GLY A C 1
ATOM 764 O O . GLY A 1 97 ? -16.281 -7.125 4.914 1 96.56 97 GLY A O 1
ATOM 765 N N . LYS A 1 98 ? -15.102 -5.227 4.945 1 97.06 98 LYS A N 1
ATOM 766 C CA . LYS A 1 98 ? -16.281 -4.359 4.992 1 97.06 98 LYS A CA 1
ATOM 767 C C . LYS A 1 98 ? -17.172 -4.582 3.773 1 97.06 98 LYS A C 1
ATOM 769 O O . LYS A 1 98 ? -18.391 -4.652 3.9 1 97.06 98 LYS A O 1
ATOM 774 N N . ASN A 1 99 ? -16.516 -4.66 2.66 1 96.81 99 ASN A N 1
ATOM 775 C CA . ASN A 1 99 ? -17.266 -4.902 1.433 1 96.81 99 ASN A CA 1
ATOM 776 C C . ASN A 1 99 ? -18.047 -6.215 1.498 1 96.81 99 ASN A C 1
ATOM 778 O O . ASN A 1 99 ? -19.203 -6.277 1.08 1 96.81 99 ASN A O 1
ATOM 782 N N . ALA A 1 100 ? -17.375 -7.188 1.89 1 96.38 100 ALA A N 1
ATOM 783 C CA . ALA A 1 100 ? -18.016 -8.5 1.998 1 96.38 100 ALA A CA 1
ATOM 784 C C . ALA A 1 100 ? -19.219 -8.445 2.934 1 96.38 100 ALA A C 1
ATOM 786 O O . ALA A 1 100 ? -20.281 -8.984 2.619 1 96.38 100 ALA A O 1
ATOM 787 N N . LEU A 1 101 ? -19.078 -7.852 4.109 1 97.31 101 LEU A N 1
ATOM 788 C CA . LEU A 1 101 ? -20.156 -7.734 5.094 1 97.31 101 LEU A CA 1
ATOM 789 C C . LEU A 1 101 ? -21.328 -6.949 4.52 1 97.31 101 LEU A C 1
ATOM 791 O O . LEU A 1 101 ? -22.484 -7.348 4.688 1 97.31 101 LEU A O 1
ATOM 795 N N . LEU A 1 102 ? -21.062 -5.871 3.836 1 97.62 102 LEU A N 1
ATOM 796 C CA . LEU A 1 102 ? -22.109 -5.051 3.256 1 97.62 102 LEU A CA 1
ATOM 797 C C . LEU A 1 102 ? -22.859 -5.812 2.166 1 97.62 102 LEU A C 1
ATOM 799 O O . LEU A 1 102 ? -24.078 -5.684 2.039 1 97.62 102 LEU A O 1
ATOM 803 N N . HIS A 1 103 ? -22.125 -6.547 1.359 1 96.81 103 HIS A N 1
ATOM 804 C CA . HIS A 1 103 ? -22.766 -7.379 0.341 1 96.81 103 HIS A CA 1
ATOM 805 C C . HIS A 1 103 ? -23.734 -8.367 0.965 1 96.81 103 HIS A C 1
ATOM 807 O O . HIS A 1 103 ? -24.875 -8.508 0.487 1 96.81 103 HIS A O 1
ATOM 813 N N . MET A 1 104 ? -23.281 -8.969 2.018 1 97.44 104 MET A N 1
ATOM 814 C CA . MET A 1 104 ? -24.141 -9.906 2.721 1 97.44 104 MET A CA 1
ATOM 815 C C . MET A 1 104 ? -25.375 -9.203 3.277 1 97.44 104 MET A C 1
ATOM 817 O O . MET A 1 104 ? -26.5 -9.711 3.156 1 97.44 104 MET A O 1
ATOM 821 N N . SER A 1 105 ? -25.203 -8.102 3.871 1 96.62 105 SER A N 1
ATOM 822 C CA . SER A 1 105 ? -26.312 -7.34 4.449 1 96.62 105 SER A CA 1
ATOM 823 C C . SER A 1 105 ? -27.312 -6.906 3.375 1 96.62 105 SER A C 1
ATOM 825 O O . SER A 1 105 ? -28.516 -6.941 3.596 1 96.62 105 SER A O 1
ATOM 827 N N . LEU A 1 106 ? -26.812 -6.488 2.281 1 96.44 106 LEU A N 1
ATOM 828 C CA . LEU A 1 106 ? -27.672 -6.062 1.182 1 96.44 106 LEU A CA 1
ATOM 829 C C . LEU A 1 106 ? -28.484 -7.238 0.639 1 96.44 106 LEU A C 1
ATOM 831 O O . LEU A 1 106 ? -29.6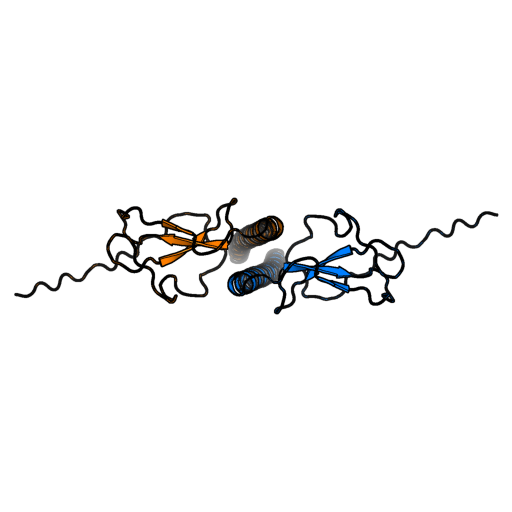88 -7.102 0.373 1 96.44 106 LEU A O 1
ATOM 835 N N . GLU A 1 107 ? -27.781 -8.297 0.436 1 95.38 107 GLU A N 1
ATOM 836 C CA . GLU A 1 107 ? -28.484 -9.492 -0.018 1 95.38 107 GLU A CA 1
ATOM 837 C C . GLU A 1 107 ? -29.625 -9.859 0.935 1 95.38 107 GLU A C 1
ATOM 839 O O . GLU A 1 107 ? -30.734 -10.18 0.497 1 95.38 107 GLU A O 1
ATOM 844 N N . GLN A 1 108 ? -29.406 -9.82 2.186 1 94.5 108 GLN A N 1
ATOM 845 C CA . GLN A 1 108 ? -30.406 -10.133 3.199 1 94.5 108 GLN A CA 1
ATOM 846 C C . GLN A 1 108 ? -31.578 -9.148 3.148 1 94.5 108 GLN A C 1
ATOM 848 O O . GLN A 1 108 ? -32.75 -9.539 3.25 1 94.5 108 GLN A O 1
ATOM 853 N N . ALA A 1 109 ? -31.266 -7.875 2.988 1 94.19 109 ALA A N 1
ATOM 854 C CA . ALA A 1 109 ? -32.312 -6.848 2.922 1 94.19 109 ALA A CA 1
ATOM 855 C C . ALA A 1 109 ? -33.188 -7.043 1.694 1 94.19 109 ALA A C 1
ATOM 857 O O . ALA A 1 109 ? -34.406 -6.859 1.765 1 94.19 109 ALA A O 1
ATOM 858 N N . LEU A 1 110 ? -32.656 -7.395 0.591 1 92.31 110 LEU A N 1
ATOM 859 C CA . LEU A 1 110 ? -33.406 -7.605 -0.646 1 92.31 110 LEU A CA 1
ATOM 860 C C . LEU A 1 110 ? -34.312 -8.844 -0.542 1 92.31 110 LEU A C 1
ATOM 862 O O . LEU A 1 110 ? -35.406 -8.852 -1.061 1 92.31 110 LEU A O 1
ATOM 866 N N . CYS A 1 111 ? -33.844 -9.836 0.147 1 90 111 CYS A N 1
ATOM 867 C CA . CYS A 1 111 ? -34.656 -11.039 0.345 1 90 111 CYS A CA 1
ATOM 868 C C . CYS A 1 111 ? -35.875 -10.742 1.218 1 90 111 CYS A C 1
ATOM 870 O O . CYS A 1 111 ? -36.969 -11.227 0.947 1 90 111 CYS A O 1
ATOM 872 N N . LYS A 1 112 ? -35.75 -9.891 2.209 1 85.81 112 LYS A N 1
ATOM 873 C CA . LYS A 1 112 ? -36.844 -9.539 3.119 1 85.81 112 LYS A CA 1
ATOM 874 C C . LYS A 1 112 ? -37.875 -8.656 2.426 1 85.81 112 LYS A C 1
ATOM 876 O O . LYS A 1 112 ? -39.062 -8.734 2.727 1 85.81 112 LYS A O 1
ATOM 881 N N . ALA A 1 113 ? -37.469 -7.832 1.522 1 84.81 113 ALA A N 1
ATOM 882 C CA . ALA A 1 113 ? -38.375 -6.957 0.797 1 84.81 113 ALA A CA 1
ATOM 883 C C . ALA A 1 113 ? -39.188 -7.746 -0.221 1 84.81 113 ALA A C 1
ATOM 885 O O . ALA A 1 113 ? -40.312 -7.344 -0.581 1 84.81 113 ALA A O 1
ATOM 8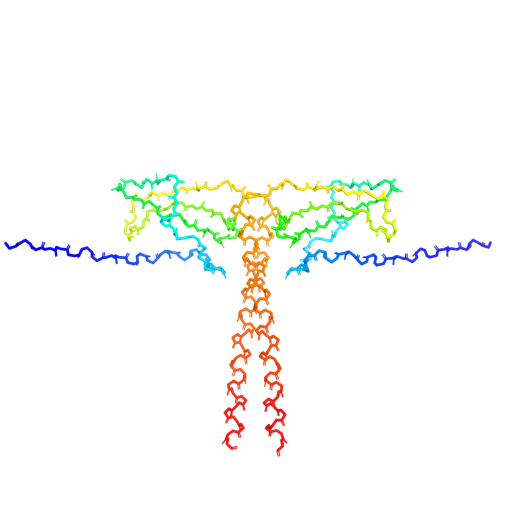86 N N . ARG A 1 114 ? -38.812 -8.82 -0.778 1 81.12 114 ARG A N 1
ATOM 887 C CA . ARG A 1 114 ? -39.5 -9.648 -1.745 1 81.12 114 ARG A CA 1
ATOM 888 C C . ARG A 1 114 ? -40.531 -10.547 -1.053 1 81.12 114 ARG A C 1
ATOM 890 O O . ARG A 1 114 ? -41.375 -11.148 -1.71 1 81.12 114 ARG A O 1
ATOM 897 N N . ARG A 1 115 ? -40.562 -10.68 0.24 1 70.06 115 ARG A N 1
ATOM 898 C CA . ARG A 1 115 ? -41.594 -11.43 0.96 1 70.06 115 ARG A CA 1
ATOM 899 C C . ARG A 1 115 ? -42.75 -10.516 1.375 1 70.06 115 ARG A C 1
ATOM 901 O O . ARG A 1 115 ? -42.531 -9.336 1.648 1 70.06 115 ARG A O 1
ATOM 908 N N . MET B 1 1 ? -0.65 44.688 31.078 1 29.56 1 MET B N 1
ATOM 909 C CA . MET B 1 1 ? -1.763 44.406 30.172 1 29.56 1 MET B CA 1
ATOM 910 C C . MET B 1 1 ? -1.337 43.469 29.047 1 29.56 1 MET B C 1
ATOM 912 O O . MET B 1 1 ? -0.832 43.938 28.016 1 29.56 1 MET B O 1
ATOM 916 N N . SER B 1 2 ? -0.566 42.375 29.406 1 31.02 2 SER B N 1
ATOM 917 C CA . SER B 1 2 ? 0.163 41.406 28.578 1 31.02 2 SER B CA 1
ATOM 918 C C . SER B 1 2 ? -0.788 40.562 27.734 1 31.02 2 SER B C 1
ATOM 920 O O . SER B 1 2 ? -1.645 39.875 28.266 1 31.02 2 SER B O 1
ATOM 922 N N . SER B 1 3 ? -1.251 41.219 26.578 1 29.95 3 SER B N 1
ATOM 923 C CA . SER B 1 3 ? -2.145 40.594 25.609 1 29.95 3 SER B CA 1
ATOM 924 C C . SER B 1 3 ? -1.579 39.281 25.094 1 29.95 3 SER B C 1
ATOM 926 O O . SER B 1 3 ? -0.453 39.25 24.594 1 29.95 3 SER B O 1
ATOM 928 N N . GLY B 1 4 ? -1.795 38.281 25.828 1 25.25 4 GLY B N 1
ATOM 929 C CA . GLY B 1 4 ? -1.471 36.906 25.453 1 25.25 4 GLY B CA 1
ATOM 930 C C . GLY B 1 4 ? -2.02 36.5 24.094 1 25.25 4 GLY B C 1
ATOM 931 O O . GLY B 1 4 ? -3.236 36.406 23.922 1 25.25 4 GLY B O 1
ATOM 932 N N . SER B 1 5 ? -1.404 37.062 22.984 1 29.97 5 SER B N 1
ATOM 933 C CA . SER B 1 5 ? -1.843 36.625 21.672 1 29.97 5 SER B CA 1
ATOM 934 C C . SER B 1 5 ? -1.884 35.094 21.594 1 29.97 5 SER B C 1
ATOM 936 O O . SER B 1 5 ? -0.903 34.406 21.922 1 29.97 5 SER B O 1
ATOM 938 N N . HIS B 1 6 ? -3.01 34.562 21.969 1 27.73 6 HIS B N 1
ATOM 939 C CA . HIS B 1 6 ? -3.24 33.156 21.719 1 27.73 6 HIS B CA 1
ATOM 940 C C . HIS B 1 6 ? -2.992 32.812 20.266 1 27.73 6 HIS B C 1
ATOM 942 O O . HIS B 1 6 ? -3.57 33.406 19.359 1 27.73 6 HIS B O 1
ATOM 948 N N . GLY B 1 7 ? -1.727 32.562 19.859 1 26.17 7 GLY B N 1
ATOM 949 C CA . GLY B 1 7 ? -1.397 32.031 18.547 1 26.17 7 GLY B CA 1
ATOM 950 C C . GLY B 1 7 ? -2.369 30.969 18.078 1 26.17 7 GLY B C 1
ATOM 951 O O . GLY B 1 7 ? -2.682 30.047 18.812 1 26.17 7 GLY B O 1
ATOM 952 N N . SER B 1 8 ? -3.402 31.375 17.359 1 29.86 8 SER B N 1
ATOM 953 C CA . SER B 1 8 ? -4.281 30.453 16.641 1 29.86 8 SER B CA 1
ATOM 954 C C . SER B 1 8 ? -3.484 29.359 15.938 1 29.86 8 SER B C 1
ATOM 956 O O . SER B 1 8 ? -2.486 29.641 15.273 1 29.86 8 SER B O 1
ATOM 958 N N . SER B 1 9 ? -3.291 28.359 16.656 1 30.08 9 SER B N 1
ATOM 959 C CA . SER B 1 9 ? -2.709 27.172 16.062 1 30.08 9 SER B CA 1
ATOM 960 C C . SER B 1 9 ? -3.348 26.859 14.703 1 30.08 9 SER B C 1
ATOM 962 O O . SER B 1 9 ? -4.551 26.609 14.625 1 30.08 9 SER B O 1
ATOM 964 N N . ALA B 1 10 ? -2.971 27.656 13.672 1 28.97 10 ALA B N 1
ATOM 965 C CA . ALA B 1 10 ? -3.369 27.422 12.289 1 28.97 10 ALA B CA 1
ATOM 966 C C . ALA B 1 10 ? -3.354 25.938 11.969 1 28.97 10 ALA B C 1
ATOM 968 O O . ALA B 1 10 ? -2.322 25.266 12.102 1 28.97 10 ALA B O 1
ATOM 969 N N . SER B 1 11 ? -4.359 25.234 12.203 1 34.59 11 SER B N 1
ATOM 970 C CA . SER B 1 11 ? -4.562 23.906 11.633 1 34.59 11 SER B CA 1
ATOM 971 C C . SER B 1 11 ? -4.18 23.875 10.156 1 34.59 11 SER B C 1
ATOM 973 O O . SER B 1 11 ? -4.891 24.438 9.312 1 34.59 11 SER B O 1
ATOM 975 N N . SER B 1 12 ? -2.971 24.422 9.812 1 33.38 12 SER B N 1
ATOM 976 C CA . SER B 1 12 ? -2.488 24.453 8.43 1 33.38 12 SER B CA 1
ATOM 977 C C . SER B 1 12 ? -2.941 23.219 7.656 1 33.38 12 SER B C 1
ATOM 979 O O . SER B 1 12 ? -2.779 22.094 8.125 1 33.38 12 SER B O 1
ATOM 981 N N . ARG B 1 13 ? -3.947 23.328 6.844 1 33.44 13 ARG B N 1
ATOM 982 C CA . ARG B 1 13 ? -4.477 22.391 5.859 1 33.44 13 ARG B CA 1
ATOM 983 C C . ARG B 1 13 ? -3.352 21.766 5.039 1 33.44 13 ARG B C 1
ATOM 985 O O . ARG B 1 13 ? -2.625 22.469 4.336 1 33.44 13 ARG B O 1
ATOM 992 N N . PHE B 1 14 ? -2.463 20.922 5.531 1 37.56 14 PHE B N 1
ATOM 993 C CA . PHE B 1 14 ? -1.546 20.109 4.754 1 37.56 14 PHE B CA 1
ATOM 994 C C . PHE B 1 14 ? -2.072 19.891 3.338 1 37.56 14 PHE B C 1
ATOM 996 O O . PHE B 1 14 ? -3.246 19.578 3.146 1 37.56 14 PHE B O 1
ATOM 1003 N N . ARG B 1 15 ? -1.843 20.703 2.34 1 37.72 15 ARG B N 1
ATOM 1004 C CA . ARG B 1 15 ? -2.109 20.797 0.908 1 37.72 15 ARG B CA 1
ATOM 1005 C C . ARG B 1 15 ? -2.312 19.406 0.308 1 37.72 15 ARG B C 1
ATOM 1007 O O . ARG B 1 15 ? -1.848 18.406 0.864 1 37.72 15 ARG B O 1
ATOM 1014 N N . SER B 1 16 ? -3.221 19.312 -0.72 1 38.66 16 SER B N 1
ATOM 1015 C CA . SER B 1 16 ? -3.975 18.344 -1.508 1 38.66 16 SER B CA 1
ATOM 1016 C C . SER B 1 16 ? -3.045 17.344 -2.201 1 38.66 16 SER B C 1
ATOM 1018 O O . SER B 1 16 ? -2.783 17.469 -3.4 1 38.66 16 SER B O 1
ATOM 1020 N N . GLY B 1 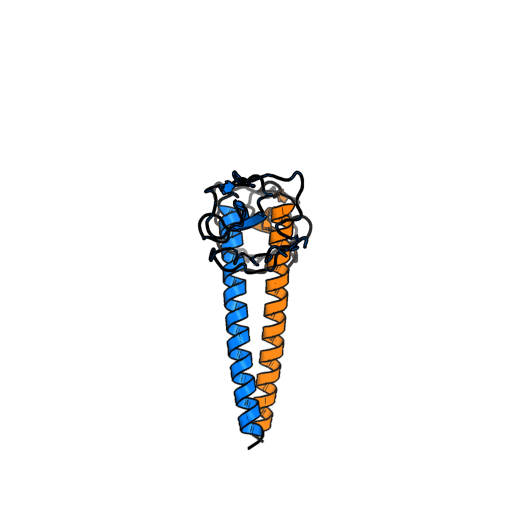17 ? -1.759 17.234 -1.908 1 44.34 17 GLY B N 1
ATOM 1021 C CA . GLY B 1 17 ? -1.289 16.078 -2.66 1 44.34 17 GLY B CA 1
ATOM 1022 C C . GLY B 1 17 ? -2.232 14.891 -2.586 1 44.34 17 GLY B C 1
ATOM 1023 O O . GLY B 1 17 ? -3.246 14.938 -1.886 1 44.34 17 GLY B O 1
ATOM 1024 N N . GLY B 1 18 ? -2.18 13.898 -3.447 1 58 18 GLY B N 1
ATOM 1025 C CA . GLY B 1 18 ? -3.133 12.805 -3.4 1 58 18 GLY B CA 1
ATOM 1026 C C . GLY B 1 18 ? -3.527 12.414 -1.987 1 58 18 GLY B C 1
ATOM 1027 O O . GLY B 1 18 ? -2.787 12.672 -1.036 1 58 18 GLY B O 1
ATOM 1028 N N . THR B 1 19 ? -4.77 12.562 -1.716 1 77.69 19 THR B N 1
ATOM 1029 C CA . THR B 1 19 ? -5.289 12.18 -0.409 1 77.69 19 THR B CA 1
ATOM 1030 C C . THR B 1 19 ? -4.641 10.883 0.071 1 77.69 19 THR B C 1
ATOM 1032 O O . THR B 1 19 ? -4.363 9.992 -0.73 1 77.69 19 THR B O 1
ATOM 1035 N N . SER B 1 20 ? -4.059 10.984 1.205 1 90.62 20 SER B N 1
ATOM 1036 C CA . SER B 1 20 ? -3.436 9.812 1.802 1 90.62 20 SER B CA 1
ATOM 1037 C C . SER B 1 20 ? -4.43 8.664 1.937 1 90.62 20 SER B C 1
ATOM 1039 O O . SER B 1 20 ? -5.535 8.852 2.455 1 90.62 20 SER B O 1
ATOM 1041 N N . PRO B 1 21 ? -4.043 7.57 1.405 1 95.12 21 PRO B N 1
ATOM 1042 C CA . PRO B 1 21 ? -4.934 6.41 1.515 1 95.12 21 PRO B CA 1
ATOM 1043 C C . PRO B 1 21 ? -5.035 5.879 2.943 1 95.12 21 PRO B C 1
ATOM 1045 O O . PRO B 1 21 ? -5.949 5.113 3.254 1 95.12 21 PRO B O 1
ATOM 1048 N N . ILE B 1 22 ? -4.078 6.234 3.764 1 96 22 ILE B N 1
ATOM 1049 C CA . ILE B 1 22 ? -4.062 5.812 5.16 1 96 22 ILE B CA 1
ATOM 1050 C C . ILE B 1 22 ? -3.713 7 6.055 1 96 22 ILE B C 1
ATOM 1052 O O . ILE B 1 22 ? -3.08 7.957 5.605 1 96 22 ILE B O 1
ATOM 1056 N N . PRO B 1 23 ? -4.211 6.949 7.266 1 93.44 23 PRO B N 1
ATOM 1057 C CA . PRO B 1 23 ? -3.775 7.992 8.195 1 93.44 23 PRO B CA 1
ATOM 1058 C C . PRO B 1 23 ? -2.291 7.891 8.539 1 93.44 23 PRO B C 1
ATOM 1060 O O . PRO B 1 23 ? -1.681 6.832 8.359 1 93.44 23 PRO B O 1
ATOM 1063 N N . TYR B 1 24 ? -1.747 8.992 8.992 1 92.69 24 TYR B N 1
ATOM 1064 C CA . TYR B 1 24 ? -0.368 8.969 9.469 1 92.69 24 TYR B CA 1
ATOM 1065 C C . TYR B 1 24 ? -0.227 8.07 10.688 1 92.69 24 TYR B C 1
ATOM 1067 O O . TYR B 1 24 ? -1.012 8.172 11.633 1 92.69 24 TYR B O 1
ATOM 1075 N N . ARG B 1 25 ? 0.752 7.27 10.617 1 90.81 25 ARG B N 1
ATOM 1076 C CA . ARG B 1 25 ? 1.035 6.434 11.781 1 90.81 25 ARG B CA 1
ATOM 1077 C C . ARG B 1 25 ? 1.674 7.25 12.898 1 90.81 25 ARG B C 1
ATOM 1079 O O . ARG B 1 25 ? 1.34 7.074 14.078 1 90.81 25 ARG B O 1
ATOM 1086 N N . VAL B 1 26 ? 2.631 8.039 12.398 1 92.62 26 VAL B N 1
ATOM 1087 C CA . VAL B 1 26 ? 3.336 8.953 13.289 1 92.62 26 VAL B CA 1
ATOM 1088 C C . VAL B 1 26 ? 2.975 10.398 12.945 1 92.62 26 VAL B C 1
ATOM 1090 O O . VAL B 1 26 ? 2.936 10.773 11.773 1 92.62 26 VAL B O 1
ATOM 1093 N N . HIS B 1 27 ? 2.717 11.164 14 1 95.75 27 HIS B N 1
ATOM 1094 C CA . HIS B 1 27 ? 2.35 12.555 13.773 1 95.75 27 HIS B CA 1
ATOM 1095 C C . HIS B 1 27 ? 3.447 13.297 13.023 1 95.75 27 HIS B C 1
ATOM 1097 O O . HIS B 1 27 ? 4.633 13.125 13.305 1 95.75 27 HIS B O 1
ATOM 1103 N N . PRO B 1 28 ? 3.047 14.133 12.109 1 96.19 28 PRO B N 1
ATOM 1104 C CA . PRO B 1 28 ? 4.012 14.828 11.258 1 96.19 28 PRO B CA 1
ATOM 1105 C C . PRO B 1 28 ? 5.059 15.602 12.07 1 96.19 28 PRO B C 1
ATOM 1107 O O . PRO B 1 28 ? 6.164 15.836 11.578 1 96.19 28 PRO B O 1
ATOM 1110 N N . MET B 1 29 ? 4.742 15.953 13.25 1 96.62 29 MET B N 1
ATOM 1111 C CA . MET B 1 29 ? 5.664 16.734 14.07 1 96.62 29 MET B CA 1
ATOM 1112 C C . MET B 1 29 ? 6.5 15.812 14.961 1 96.62 29 MET B C 1
ATOM 1114 O O . MET B 1 29 ? 7.402 16.281 15.664 1 96.62 29 MET B O 1
ATOM 1118 N N . ASP B 1 30 ? 6.16 14.484 14.914 1 96.12 30 ASP B N 1
ATOM 1119 C CA . ASP B 1 30 ? 6.789 13.539 15.828 1 96.12 30 ASP B CA 1
ATOM 1120 C C . ASP B 1 30 ? 7.949 12.812 15.156 1 96.12 30 ASP B C 1
ATOM 1122 O O . ASP B 1 30 ? 7.871 11.602 14.914 1 96.12 30 ASP B O 1
ATOM 1126 N N . TYR B 1 31 ? 8.898 13.492 14.836 1 96 31 TYR B N 1
ATOM 1127 C CA . TYR B 1 31 ? 10.133 12.922 14.305 1 96 31 TYR B CA 1
ATOM 1128 C C . TYR B 1 31 ? 11.352 13.609 14.914 1 96 31 TYR B C 1
ATOM 1130 O O . TYR B 1 31 ? 11.242 14.695 15.484 1 96 31 TYR B O 1
ATOM 1138 N N . GLU B 1 32 ? 12.422 12.906 14.984 1 95.69 32 GLU B N 1
ATOM 1139 C CA . GLU B 1 32 ? 13.688 13.422 15.5 1 95.69 32 GLU B CA 1
ATOM 1140 C C . GLU B 1 32 ? 14.859 13.016 14.609 1 95.69 32 GLU B C 1
ATOM 1142 O O . GLU B 1 32 ? 14.852 11.93 14.023 1 95.69 32 GLU B O 1
ATOM 1147 N N . PRO B 1 33 ? 15.898 13.828 14.539 1 96.19 33 PRO B N 1
ATOM 1148 C CA . PRO B 1 33 ? 15.984 15.195 15.055 1 96.19 33 PRO B CA 1
ATOM 1149 C C . PRO B 1 33 ? 15.094 16.172 14.289 1 96.19 33 PRO B C 1
ATOM 1151 O O . PRO B 1 33 ? 14.766 15.938 13.125 1 96.19 33 PRO B O 1
ATOM 1154 N N . SER B 1 34 ? 14.758 17.219 14.945 1 96.44 34 SER B N 1
ATOM 1155 C CA . SER B 1 34 ? 13.883 18.219 14.328 1 96.44 34 SER B CA 1
ATOM 1156 C C . SER B 1 34 ? 14.617 19 13.242 1 96.44 34 SER B C 1
ATOM 1158 O O . SER B 1 34 ? 15.812 19.266 13.359 1 96.44 34 SER B O 1
ATOM 1160 N N . VAL B 1 35 ? 13.914 19.312 12.203 1 97.56 35 VAL B N 1
ATOM 1161 C CA . VAL B 1 35 ? 14.398 20.172 11.133 1 97.56 35 VAL B CA 1
ATOM 1162 C C . VAL B 1 35 ? 13.555 21.453 11.078 1 97.56 35 VAL B C 1
ATOM 1164 O O . VAL B 1 35 ? 12.328 21.391 11.039 1 97.56 35 VAL B O 1
ATOM 1167 N N . ASN B 1 36 ? 14.25 22.531 11.109 1 96.94 36 ASN B N 1
ATOM 1168 C CA . ASN B 1 36 ? 13.531 23.812 11.086 1 96.94 36 ASN B CA 1
ATOM 1169 C C . ASN B 1 36 ? 13.438 24.375 9.664 1 96.94 36 ASN B C 1
ATOM 1171 O O . ASN B 1 36 ? 14.383 24.266 8.891 1 96.94 36 ASN B O 1
ATOM 1175 N N . CYS B 1 37 ? 12.258 24.906 9.438 1 96.88 37 CYS B N 1
ATOM 1176 C CA . CYS B 1 37 ? 12.125 25.641 8.18 1 96.88 37 CYS B CA 1
ATOM 1177 C C . CYS B 1 37 ? 12.844 26.969 8.25 1 96.88 37 CYS B C 1
ATOM 1179 O O . CYS B 1 37 ? 13.594 27.234 9.195 1 96.88 37 CYS B O 1
ATOM 1181 N N . TYR B 1 38 ? 12.695 27.781 7.168 1 96.44 38 TYR B N 1
ATOM 1182 C CA . TYR B 1 38 ? 13.414 29.047 7.098 1 96.44 38 TYR B CA 1
ATOM 1183 C C . TYR B 1 38 ? 12.875 30.047 8.109 1 96.44 38 TYR B C 1
ATOM 1185 O O . TYR B 1 38 ? 13.531 31.047 8.438 1 96.44 38 TYR B O 1
ATOM 1193 N N . CYS B 1 39 ? 11.656 29.906 8.641 1 95.25 39 CYS B N 1
ATOM 1194 C CA . CYS B 1 39 ? 11.016 30.766 9.625 1 95.25 39 CYS B CA 1
ATOM 1195 C C . CYS B 1 39 ? 11.492 30.422 11.031 1 95.25 39 CYS B C 1
ATOM 1197 O O . CYS B 1 39 ? 11.133 31.109 11.992 1 95.25 39 CYS B O 1
ATOM 1199 N N . GLY B 1 40 ? 12.211 29.344 11.141 1 95.88 40 GLY B N 1
ATOM 1200 C CA . GLY B 1 40 ? 12.719 28.938 12.445 1 95.88 40 GLY B CA 1
ATOM 1201 C C . GLY B 1 40 ? 11.773 28 13.188 1 95.88 40 GLY B C 1
ATOM 1202 O O . GLY B 1 40 ? 11.93 27.781 14.391 1 95.88 40 GLY B O 1
ATOM 1203 N N . ARG B 1 41 ? 10.867 27.484 12.508 1 95.06 41 ARG B N 1
ATOM 1204 C CA . ARG B 1 41 ? 9.898 26.562 13.094 1 95.06 41 ARG B CA 1
ATOM 1205 C C . ARG B 1 41 ? 10.125 25.141 12.594 1 95.06 41 ARG B C 1
ATOM 1207 O O . ARG B 1 41 ? 10.594 24.938 11.469 1 95.06 41 ARG B O 1
ATOM 1214 N N . LYS B 1 42 ? 9.773 24.234 13.477 1 96.31 42 LYS B N 1
ATOM 1215 C CA . LYS B 1 42 ? 9.883 22.844 13.07 1 96.31 42 LYS B CA 1
ATOM 1216 C C . LYS B 1 42 ? 8.984 22.547 11.875 1 96.31 42 LYS B C 1
ATOM 1218 O O . LYS B 1 42 ? 7.793 22.859 11.898 1 96.31 42 LYS B O 1
ATOM 1223 N N . ALA B 1 43 ? 9.562 21.969 10.828 1 96.88 43 ALA B N 1
ATOM 1224 C CA . ALA B 1 43 ? 8.805 21.609 9.633 1 96.88 43 ALA B CA 1
ATOM 1225 C C . ALA B 1 43 ? 8.133 20.25 9.789 1 96.88 43 ALA B C 1
ATOM 1227 O O . ALA B 1 43 ? 8.758 19.281 10.234 1 96.88 43 ALA B O 1
ATOM 1228 N N . PRO B 1 44 ? 6.828 20.141 9.469 1 96.94 44 PRO B N 1
ATOM 1229 C CA . PRO B 1 44 ? 6.18 18.828 9.523 1 96.94 44 PRO B CA 1
ATOM 1230 C C . PRO B 1 44 ? 6.738 17.844 8.492 1 96.94 44 PRO B C 1
ATOM 1232 O O . PRO B 1 44 ? 7.086 18.25 7.379 1 96.94 44 PRO B O 1
ATOM 1235 N N . LEU B 1 45 ? 6.84 16.594 8.906 1 97 45 LEU B N 1
ATOM 1236 C CA . LEU B 1 45 ? 7.223 15.5 8.023 1 97 45 LEU B CA 1
ATOM 1237 C C . LEU B 1 45 ? 5.992 14.836 7.422 1 97 45 LEU B C 1
ATOM 1239 O O . LEU B 1 45 ? 5.27 14.109 8.109 1 97 45 LEU B O 1
ATOM 1243 N N . LEU B 1 46 ? 5.812 15.07 6.094 1 96.25 46 LEU B N 1
ATOM 1244 C CA . LEU B 1 46 ? 4.613 14.617 5.398 1 96.25 46 LEU B CA 1
ATOM 1245 C C . LEU B 1 46 ? 4.953 13.523 4.383 1 96.25 46 LEU B C 1
ATOM 1247 O O . LEU B 1 46 ? 6.125 13.297 4.078 1 96.25 46 LEU B O 1
ATOM 1251 N N . THR B 1 47 ? 3.877 12.836 3.963 1 97.19 47 THR B N 1
ATOM 1252 C CA . THR B 1 47 ? 4.055 11.781 2.971 1 97.19 47 THR B CA 1
ATOM 1253 C C . THR B 1 47 ? 3.422 12.18 1.64 1 97.19 47 THR B C 1
ATOM 1255 O O . THR B 1 47 ? 2.244 12.539 1.588 1 97.19 47 THR B O 1
ATOM 1258 N N . SER B 1 48 ? 4.172 12.141 0.583 1 96.94 48 SER B N 1
ATOM 1259 C CA . SER B 1 48 ? 3.676 12.414 -0.761 1 96.94 48 SER B CA 1
ATOM 1260 C C . SER B 1 48 ? 2.936 11.211 -1.337 1 96.94 48 SER B C 1
ATOM 1262 O O . SER B 1 48 ? 3.359 10.07 -1.152 1 96.94 48 SER B O 1
ATOM 1264 N N . TRP B 1 49 ? 1.892 11.477 -2.104 1 97.56 49 TRP B N 1
ATOM 1265 C CA . TRP B 1 49 ? 1.164 10.414 -2.787 1 97.56 49 TRP B CA 1
ATOM 1266 C C . TRP B 1 49 ? 0.895 10.781 -4.242 1 97.56 49 TRP B C 1
ATOM 1268 O O . TRP B 1 49 ? -0.064 10.297 -4.848 1 97.56 49 TRP B O 1
ATOM 1278 N N . THR B 1 50 ? 1.763 11.68 -4.695 1 96.5 50 THR B N 1
ATOM 1279 C CA . THR B 1 50 ? 1.729 11.906 -6.133 1 96.5 50 THR B CA 1
ATOM 1280 C C . THR B 1 50 ? 2.189 10.672 -6.895 1 96.5 50 THR B C 1
ATOM 1282 O O . THR B 1 50 ? 2.881 9.812 -6.336 1 96.5 50 THR B O 1
ATOM 1285 N N . ASP B 1 51 ? 1.831 10.547 -8.117 1 96.12 51 ASP B N 1
ATOM 1286 C CA . ASP B 1 51 ? 2.203 9.383 -8.906 1 96.12 51 ASP B CA 1
ATOM 1287 C C . ASP B 1 51 ? 3.721 9.266 -9.031 1 96.12 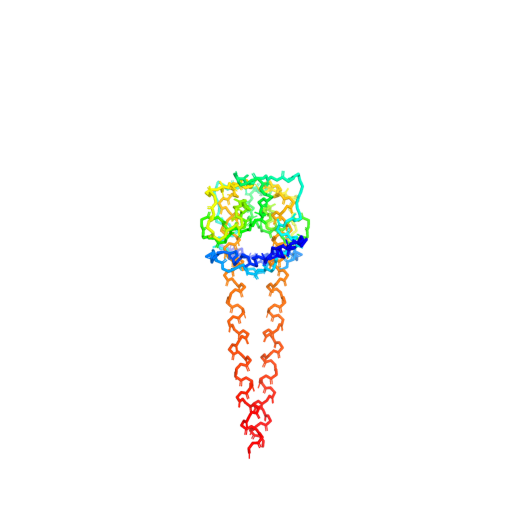51 ASP B C 1
ATOM 1289 O O . ASP B 1 51 ? 4.258 8.156 -9.125 1 96.12 51 ASP B O 1
ATOM 1293 N N . ALA B 1 52 ? 4.398 10.297 -9.008 1 96.81 52 ALA B N 1
ATOM 1294 C CA . ALA B 1 52 ? 5.848 10.305 -9.195 1 96.81 52 ALA B CA 1
ATOM 1295 C C . ALA B 1 52 ? 6.57 9.93 -7.902 1 96.81 52 ALA B C 1
ATOM 1297 O O . ALA B 1 52 ? 7.66 9.359 -7.941 1 96.81 52 ALA B O 1
ATOM 1298 N N . ASN B 1 53 ? 5.973 10.188 -6.711 1 97.75 53 ASN B N 1
ATOM 1299 C CA . ASN B 1 53 ? 6.656 9.992 -5.434 1 97.75 53 ASN B CA 1
ATOM 1300 C C . ASN B 1 53 ? 5.711 9.438 -4.375 1 97.75 53 ASN B C 1
ATOM 1302 O O . ASN B 1 53 ? 5.555 10.023 -3.303 1 97.75 53 ASN B O 1
ATOM 1306 N N . PRO B 1 54 ? 5.168 8.328 -4.688 1 98.06 54 PRO B N 1
ATOM 1307 C CA . PRO B 1 54 ? 4.254 7.758 -3.695 1 98.06 54 PRO B CA 1
ATOM 1308 C C . PRO B 1 54 ? 4.977 7.273 -2.438 1 98.06 54 PRO B C 1
ATOM 1310 O O . PRO B 1 54 ? 5.973 6.555 -2.531 1 98.06 54 PRO B O 1
ATOM 1313 N N . GLY B 1 55 ? 4.492 7.715 -1.314 1 97.94 55 GLY B N 1
ATOM 1314 C CA . GLY B 1 55 ? 5.004 7.223 -0.044 1 97.94 55 GLY B CA 1
ATOM 1315 C C . GLY B 1 55 ? 6.277 7.918 0.397 1 97.94 55 GLY B C 1
ATOM 1316 O O . GLY B 1 55 ? 6.824 7.609 1.457 1 97.94 55 GLY B O 1
ATOM 1317 N N . ARG B 1 56 ? 6.75 8.836 -0.41 1 98.44 56 ARG B N 1
ATOM 1318 C CA . ARG B 1 56 ? 8 9.5 -0.071 1 98.44 56 ARG B CA 1
ATOM 1319 C C . ARG B 1 56 ? 7.762 10.641 0.913 1 98.44 56 ARG B C 1
ATOM 1321 O O . ARG B 1 56 ? 6.844 11.445 0.729 1 98.44 56 ARG B O 1
ATOM 1328 N N . ARG B 1 57 ? 8.648 10.695 1.882 1 97.69 57 ARG B N 1
ATOM 1329 C CA . ARG B 1 57 ? 8.422 11.727 2.895 1 97.69 57 ARG B CA 1
ATOM 1330 C C . ARG B 1 57 ? 9.172 13.008 2.549 1 97.69 57 ARG B C 1
ATOM 1332 O O . ARG B 1 57 ? 10.242 12.961 1.935 1 97.69 57 ARG B O 1
ATOM 1339 N N . TYR B 1 58 ? 8.523 14.086 2.928 1 97.5 58 TYR B N 1
ATOM 1340 C CA . TYR B 1 58 ? 9.109 15.398 2.678 1 97.5 58 TYR B CA 1
ATOM 1341 C C . TYR B 1 58 ? 8.789 16.359 3.816 1 97.5 58 TYR B C 1
ATOM 1343 O O . TYR B 1 58 ? 7.895 16.109 4.625 1 97.5 58 TYR B O 1
ATOM 1351 N N . LEU B 1 59 ? 9.602 17.312 3.951 1 97.31 59 LEU B N 1
ATOM 1352 C CA . LEU B 1 59 ? 9.438 18.375 4.93 1 97.31 59 LEU B CA 1
ATOM 1353 C C . LEU B 1 59 ? 8.992 19.672 4.254 1 97.31 59 LEU B C 1
ATOM 1355 O O . LEU B 1 59 ? 9.453 20 3.16 1 97.31 59 LEU B O 1
ATOM 1359 N N . CYS B 1 60 ? 8.008 20.328 4.918 1 95.44 60 CYS B N 1
ATOM 1360 C CA . CYS B 1 60 ? 7.562 21.609 4.375 1 95.44 60 CYS B CA 1
ATOM 1361 C C . CYS B 1 60 ? 7.082 22.531 5.488 1 95.44 60 CYS B C 1
ATOM 1363 O O . CYS B 1 60 ? 6.59 22.078 6.516 1 95.44 60 CYS B O 1
ATOM 1365 N N . CYS B 1 61 ? 7.297 23.828 5.18 1 95.69 61 CYS B N 1
ATOM 1366 C CA . CYS B 1 61 ? 6.809 24.812 6.137 1 95.69 61 CYS B CA 1
ATOM 1367 C C . CYS B 1 61 ? 5.297 24.688 6.316 1 95.69 61 CYS B C 1
ATOM 1369 O O . CYS B 1 61 ? 4.562 24.562 5.336 1 95.69 61 CYS B O 1
ATOM 1371 N N . SER B 1 62 ? 4.867 24.812 7.539 1 89.31 62 SER B N 1
ATOM 1372 C CA . SER B 1 62 ? 3.459 24.578 7.855 1 89.31 62 SER B CA 1
ATOM 1373 C C . SER B 1 62 ? 2.658 25.875 7.77 1 89.31 62 SER B C 1
ATOM 1375 O O . SER B 1 62 ? 1.429 25.859 7.844 1 89.31 62 SER B O 1
ATOM 1377 N N . ARG B 1 63 ? 3.32 26.922 7.539 1 86.19 63 ARG B N 1
ATOM 1378 C CA . ARG B 1 63 ? 2.609 28.203 7.539 1 86.19 63 ARG B CA 1
ATOM 1379 C C . ARG B 1 63 ? 1.796 28.375 6.258 1 86.19 63 ARG B C 1
ATOM 1381 O O . ARG B 1 63 ? 2.199 27.906 5.191 1 86.19 63 ARG B O 1
ATOM 1388 N N . ALA B 1 64 ? 0.617 29.047 6.383 1 78.62 64 ALA B N 1
ATOM 1389 C CA . ALA B 1 64 ? -0.286 29.297 5.262 1 78.62 64 ALA B CA 1
ATOM 1390 C C . ALA B 1 64 ? 0.435 30 4.117 1 78.62 64 ALA B C 1
ATOM 1392 O O . ALA B 1 64 ? 0.282 29.625 2.953 1 78.62 64 ALA B O 1
ATOM 1393 N N . THR B 1 65 ? 1.116 31.047 4.547 1 81.62 65 THR B N 1
ATOM 1394 C CA . THR B 1 65 ? 1.906 31.766 3.551 1 81.62 65 THR B CA 1
ATOM 1395 C C . THR B 1 65 ? 3.324 31.203 3.482 1 81.62 65 THR B C 1
ATOM 1397 O O . THR B 1 65 ? 4.242 31.75 4.109 1 81.62 65 THR B O 1
ATOM 1400 N N . GLY B 1 66 ? 3.707 29.984 3.451 1 77.25 66 GLY B N 1
ATOM 1401 C CA . GLY B 1 66 ? 4.969 29.266 3.42 1 77.25 66 GLY B CA 1
ATOM 1402 C C . GLY B 1 66 ? 6.176 30.172 3.322 1 77.25 66 GLY B C 1
ATOM 1403 O O . GLY B 1 66 ? 6.051 31.344 2.975 1 77.25 66 GLY B O 1
ATOM 1404 N N . CYS B 1 67 ? 7.312 29.75 3.904 1 92.69 67 CYS B N 1
ATOM 1405 C CA . CYS B 1 67 ? 8.578 30.469 3.754 1 92.69 67 CYS B CA 1
ATOM 1406 C C . CYS B 1 67 ? 9.383 29.906 2.58 1 92.69 67 CYS B C 1
ATOM 1408 O O . CYS B 1 67 ? 10.516 30.328 2.348 1 92.69 67 CYS B O 1
ATOM 1410 N N . GLY B 1 68 ? 8.789 28.938 1.836 1 93.19 68 GLY B N 1
ATOM 1411 C CA . GLY B 1 68 ? 9.43 28.344 0.677 1 93.19 68 GLY B CA 1
ATOM 1412 C C . GLY B 1 68 ? 10.281 27.125 1.021 1 93.19 68 GLY B C 1
ATOM 1413 O O . GLY B 1 68 ? 10.82 26.469 0.13 1 93.19 68 GLY B O 1
ATOM 1414 N N . PHE B 1 69 ? 10.367 26.875 2.375 1 96.81 69 PHE B N 1
ATOM 1415 C CA . PHE B 1 69 ? 11.133 25.703 2.787 1 96.81 69 PHE B CA 1
ATOM 1416 C C . PHE B 1 69 ? 10.438 24.422 2.354 1 96.81 69 PHE B C 1
ATOM 1418 O O . PHE B 1 69 ? 9.266 24.203 2.654 1 96.81 69 PHE B O 1
ATOM 1425 N N . TRP B 1 70 ? 11.094 23.547 1.659 1 96.62 70 TRP B N 1
ATOM 1426 C CA . TRP B 1 70 ? 10.641 22.234 1.218 1 96.62 70 TRP B CA 1
ATOM 1427 C C . TRP B 1 70 ? 11.828 21.344 0.869 1 96.62 70 TRP B C 1
ATOM 1429 O O . TRP B 1 70 ? 12.781 21.781 0.222 1 96.62 70 TRP B O 1
ATOM 1439 N N . ARG B 1 71 ? 11.766 20.078 1.449 1 97.06 71 ARG B N 1
ATOM 1440 C CA . ARG B 1 71 ? 12.859 19.156 1.181 1 97.06 71 ARG B CA 1
ATOM 1441 C C . ARG B 1 71 ? 12.391 17.703 1.296 1 97.06 71 ARG B C 1
ATOM 1443 O O . ARG B 1 71 ? 11.602 17.375 2.186 1 97.06 71 ARG B O 1
ATOM 1450 N N . TRP B 1 72 ? 12.945 16.922 0.364 1 98 72 TRP B N 1
ATOM 1451 C CA . TRP B 1 72 ? 12.711 15.484 0.529 1 98 72 TRP B CA 1
ATOM 1452 C C . TRP B 1 72 ? 13.422 14.953 1.767 1 98 72 TRP B C 1
ATOM 1454 O O . TRP B 1 72 ? 14.562 15.336 2.043 1 98 72 TRP B O 1
ATOM 1464 N N . PHE B 1 73 ? 12.695 14.188 2.49 1 97.75 73 PHE B N 1
ATOM 1465 C CA . PHE B 1 73 ? 13.242 13.547 3.68 1 97.75 73 PHE B CA 1
ATOM 1466 C C . PHE B 1 73 ? 13.828 12.18 3.342 1 97.75 73 PHE B C 1
ATOM 1468 O O . PHE B 1 73 ? 14.867 11.797 3.875 1 97.75 73 PHE B O 1
ATOM 1475 N N . ASP B 1 74 ? 13.203 11.43 2.447 1 98 74 ASP B N 1
ATOM 1476 C CA . ASP B 1 74 ? 13.625 10.094 2.023 1 98 74 ASP B CA 1
ATOM 1477 C C . ASP B 1 74 ? 14.148 10.109 0.59 1 98 74 ASP B C 1
ATOM 1479 O O . ASP B 1 74 ? 13.75 10.953 -0.213 1 98 74 ASP B O 1
ATOM 1483 N N . PRO B 1 75 ? 15.039 9.156 0.272 1 9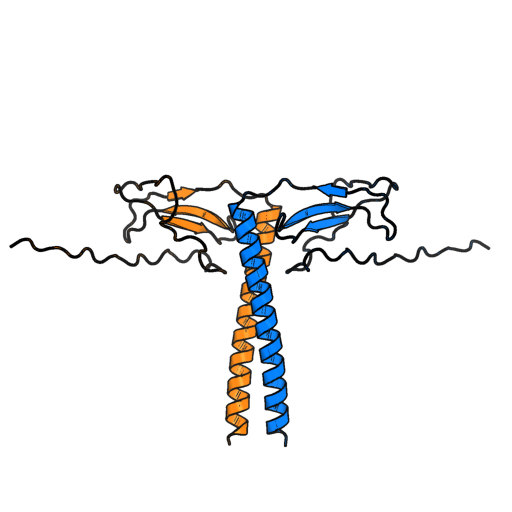7.44 75 PRO B N 1
ATOM 1484 C CA . PRO B 1 75 ? 15.344 8.961 -1.146 1 97.44 75 PRO B CA 1
ATOM 1485 C C . PRO B 1 75 ? 14.156 8.406 -1.933 1 97.44 75 PRO B C 1
ATOM 1487 O O . PRO B 1 75 ? 13.195 7.914 -1.338 1 97.44 75 PRO B O 1
ATOM 1490 N N . ARG B 1 76 ? 14.367 8.602 -3.201 1 96.88 76 ARG B N 1
ATOM 1491 C CA . ARG B 1 76 ? 13.32 8.047 -4.051 1 96.88 76 ARG B CA 1
ATOM 1492 C C . ARG B 1 76 ? 13.32 6.52 -3.996 1 96.88 76 ARG B C 1
ATOM 1494 O O . ARG B 1 76 ? 14.383 5.891 -4.055 1 96.88 76 ARG B O 1
ATOM 1501 N N . ALA B 1 77 ? 12.141 5.961 -3.885 1 97.81 77 ALA B N 1
ATOM 1502 C CA . ALA B 1 77 ? 12.031 4.504 -3.861 1 97.81 77 ALA B CA 1
ATOM 1503 C C . ALA B 1 77 ? 12.344 3.91 -5.234 1 97.81 77 ALA B C 1
ATOM 1505 O O . ALA B 1 77 ? 12.344 4.621 -6.238 1 97.81 77 ALA B O 1
ATOM 1506 N N . SER B 1 78 ? 12.625 2.639 -5.285 1 97.44 78 SER B N 1
ATOM 1507 C CA . SER B 1 78 ? 12.844 1.963 -6.559 1 97.44 78 SER B CA 1
ATOM 1508 C C . SER B 1 78 ? 11.602 2.016 -7.438 1 97.44 78 SER B C 1
ATOM 1510 O O . SER B 1 78 ? 10.484 2.17 -6.938 1 97.44 78 SER B O 1
ATOM 1512 N N . PRO B 1 79 ? 11.828 1.945 -8.711 1 97.06 79 PRO B N 1
ATOM 1513 C CA . PRO B 1 79 ? 10.664 1.962 -9.609 1 97.06 79 PRO B CA 1
ATOM 1514 C C . PRO B 1 79 ? 9.625 0.904 -9.242 1 97.06 79 PRO B C 1
ATOM 1516 O O . PRO B 1 79 ? 8.422 1.174 -9.289 1 97.06 79 PRO B O 1
ATOM 1519 N N . TYR B 1 80 ? 10.102 -0.25 -8.922 1 97.62 80 TYR B N 1
ATOM 1520 C CA . TYR B 1 80 ? 9.195 -1.327 -8.531 1 97.62 80 TYR B CA 1
ATOM 1521 C C . TYR B 1 80 ? 8.359 -0.927 -7.328 1 97.62 80 TYR B C 1
ATOM 1523 O O . TYR B 1 80 ? 7.133 -1.073 -7.34 1 97.62 80 TYR B O 1
ATOM 1531 N N . LEU B 1 81 ? 9 -0.454 -6.289 1 98.25 81 LEU B N 1
ATOM 1532 C CA . LEU B 1 81 ? 8.281 -0.107 -5.07 1 98.25 81 LEU B CA 1
ATOM 1533 C C . LEU B 1 81 ? 7.32 1.05 -5.312 1 98.25 81 LEU B C 1
ATOM 1535 O O . LEU B 1 81 ? 6.227 1.086 -4.742 1 98.25 81 LEU B O 1
ATOM 1539 N N . ARG B 1 82 ? 7.711 1.995 -6.105 1 98.38 82 ARG B N 1
ATOM 1540 C CA . ARG B 1 82 ? 6.809 3.094 -6.43 1 98.38 82 ARG B CA 1
ATOM 1541 C C . ARG B 1 82 ? 5.539 2.578 -7.098 1 98.38 82 ARG B C 1
ATOM 1543 O O . ARG B 1 82 ? 4.43 2.984 -6.738 1 98.38 82 ARG B O 1
ATOM 1550 N N . GLN B 1 83 ? 5.773 1.703 -8.031 1 98.12 83 GLN B N 1
ATOM 1551 C CA . GLN B 1 83 ? 4.617 1.142 -8.727 1 98.12 83 GLN B CA 1
ATOM 1552 C C . GLN B 1 83 ? 3.74 0.337 -7.766 1 98.12 83 GLN B C 1
ATOM 1554 O O . GLN B 1 83 ? 2.512 0.394 -7.844 1 98.12 83 GLN B O 1
ATOM 1559 N N . LEU B 1 84 ? 4.398 -0.41 -6.93 1 98.25 84 LEU B N 1
ATOM 1560 C CA . LEU B 1 84 ? 3.662 -1.206 -5.953 1 98.25 84 LEU B CA 1
ATOM 1561 C C . LEU B 1 84 ? 2.816 -0.313 -5.055 1 98.25 84 LEU B C 1
ATOM 1563 O O . LEU B 1 84 ? 1.646 -0.607 -4.805 1 98.25 84 LEU B O 1
ATOM 1567 N N . LEU B 1 85 ? 3.379 0.742 -4.566 1 98.31 85 LEU B N 1
ATOM 1568 C CA . LEU B 1 85 ? 2.668 1.685 -3.711 1 98.31 85 LEU B CA 1
ATOM 1569 C C . LEU B 1 85 ? 1.484 2.303 -4.445 1 98.31 85 LEU B C 1
ATOM 1571 O O . LEU B 1 85 ? 0.409 2.475 -3.869 1 98.31 85 LEU B O 1
ATOM 1575 N N . LEU B 1 86 ? 1.677 2.652 -5.676 1 97.94 86 LEU B N 1
ATOM 1576 C CA . LEU B 1 86 ? 0.585 3.193 -6.477 1 97.94 86 LEU B CA 1
ATOM 1577 C C . LEU B 1 86 ? -0.542 2.176 -6.621 1 97.94 86 LEU B C 1
ATOM 1579 O O . LEU B 1 86 ? -1.72 2.531 -6.531 1 97.94 86 LEU B O 1
ATOM 1583 N N . ASP B 1 87 ? -0.182 0.932 -6.871 1 98.12 87 ASP B N 1
ATOM 1584 C CA . ASP B 1 87 ? -1.194 -0.109 -7.02 1 98.12 87 ASP B CA 1
ATOM 1585 C C . ASP B 1 87 ? -1.987 -0.292 -5.727 1 98.12 87 ASP B C 1
ATOM 1587 O O . ASP B 1 87 ? -3.209 -0.457 -5.762 1 98.12 87 ASP B O 1
ATOM 1591 N N . LEU B 1 88 ? -1.27 -0.341 -4.668 1 98.12 88 LEU B N 1
ATOM 1592 C CA . LEU B 1 88 ? -1.932 -0.484 -3.375 1 98.12 88 LEU B CA 1
ATOM 1593 C C . LEU B 1 88 ? -2.865 0.692 -3.107 1 98.12 88 LEU B C 1
ATOM 1595 O O . LEU B 1 88 ? -4.004 0.502 -2.676 1 98.12 88 LEU B O 1
ATOM 1599 N N . ARG B 1 89 ? -2.398 1.886 -3.312 1 97.69 89 ARG B N 1
ATOM 1600 C CA . ARG B 1 89 ? -3.232 3.072 -3.143 1 97.69 89 ARG B CA 1
ATOM 1601 C C . ARG B 1 89 ? -4.488 2.99 -4.004 1 97.69 89 ARG B C 1
ATOM 1603 O O . ARG B 1 89 ? -5.59 3.279 -3.537 1 97.69 89 ARG B O 1
ATOM 1610 N N . SER B 1 90 ? -4.355 2.639 -5.238 1 97.31 90 SER B N 1
ATOM 1611 C CA . SER B 1 90 ? -5.484 2.525 -6.16 1 97.31 90 SER B CA 1
ATOM 1612 C C . SER B 1 90 ? -6.5 1.504 -5.66 1 97.31 90 SER B C 1
ATOM 1614 O O . SER B 1 90 ? -7.711 1.721 -5.77 1 97.31 90 SER B O 1
ATOM 1616 N N . LYS B 1 91 ? -5.973 0.411 -5.23 1 97.69 91 LYS B N 1
ATOM 1617 C CA . LYS B 1 91 ? -6.871 -0.617 -4.715 1 97.69 91 LYS B CA 1
ATOM 1618 C C . LYS B 1 91 ? -7.672 -0.101 -3.523 1 97.69 91 LYS B C 1
ATOM 1620 O O . LYS B 1 91 ? -8.867 -0.372 -3.406 1 97.69 91 LYS B O 1
ATOM 1625 N N . ILE B 1 92 ? -7.004 0.595 -2.678 1 97.56 92 ILE B N 1
ATOM 1626 C CA . ILE B 1 92 ? -7.68 1.16 -1.515 1 97.56 92 ILE B CA 1
ATOM 1627 C C . ILE B 1 92 ? -8.789 2.104 -1.972 1 97.56 92 ILE B C 1
ATOM 1629 O O . ILE B 1 92 ? -9.93 2.012 -1.499 1 97.56 92 ILE B O 1
ATOM 1633 N N . VAL B 1 93 ? -8.5 2.949 -2.879 1 96.56 93 VAL B N 1
ATOM 1634 C CA . VAL B 1 93 ? -9.477 3.908 -3.389 1 96.56 93 VAL B CA 1
ATOM 1635 C C . VAL B 1 93 ? -10.664 3.164 -3.994 1 96.56 93 VAL B C 1
ATOM 1637 O O . VAL B 1 93 ? -11.82 3.527 -3.754 1 96.56 93 VAL B O 1
ATOM 1640 N N . ARG B 1 94 ? -10.398 2.178 -4.762 1 96.94 94 ARG B N 1
ATOM 1641 C CA . ARG B 1 94 ? -11.453 1.381 -5.383 1 96.94 94 ARG B CA 1
ATOM 1642 C C . ARG B 1 94 ? -12.352 0.743 -4.328 1 96.94 94 ARG B C 1
ATOM 1644 O O . ARG B 1 94 ? -13.578 0.786 -4.445 1 96.94 94 ARG B O 1
ATOM 1651 N N . MET B 1 95 ? -11.734 0.116 -3.334 1 97.5 95 MET B N 1
ATOM 1652 C CA . MET B 1 95 ? -12.5 -0.564 -2.293 1 97.5 95 MET B CA 1
ATOM 1653 C C . MET B 1 95 ? -13.328 0.431 -1.491 1 97.5 95 MET B C 1
ATOM 1655 O O . MET B 1 95 ? -14.453 0.126 -1.092 1 97.5 95 MET B O 1
ATOM 1659 N N . GLU B 1 96 ? -12.781 1.576 -1.222 1 95.44 96 GLU B N 1
ATOM 1660 C CA . GLU B 1 96 ? -13.539 2.623 -0.543 1 95.44 96 GLU B CA 1
ATOM 1661 C C . GLU B 1 96 ? -14.75 3.047 -1.367 1 95.44 96 GLU B C 1
ATOM 1663 O O . GLU B 1 96 ? -15.844 3.234 -0.825 1 95.44 96 GLU B O 1
ATOM 1668 N N . GLY B 1 97 ? -14.531 3.219 -2.629 1 96.56 97 GLY B N 1
ATOM 1669 C CA . GLY B 1 97 ? -15.648 3.518 -3.518 1 96.56 97 GLY B CA 1
ATOM 1670 C C . GLY B 1 97 ? -16.734 2.455 -3.496 1 96.56 97 GLY B C 1
ATOM 1671 O O . GLY B 1 97 ? -17.922 2.773 -3.424 1 96.56 97 GLY B O 1
ATOM 1672 N N . LYS B 1 98 ? -16.328 1.209 -3.605 1 97.19 98 LYS B N 1
ATOM 1673 C CA . LYS B 1 98 ? -17.266 0.092 -3.545 1 97.19 98 LYS B CA 1
ATOM 1674 C C . LYS B 1 98 ? -18.062 0.106 -2.238 1 97.19 98 LYS B C 1
ATOM 1676 O O . LYS B 1 98 ? -19.266 -0.107 -2.238 1 97.19 98 LYS B O 1
ATOM 1681 N N . ASN B 1 99 ? -17.328 0.35 -1.196 1 96.94 99 ASN B N 1
ATOM 1682 C CA . ASN B 1 99 ? -17.984 0.406 0.106 1 96.94 99 ASN B CA 1
ATOM 1683 C C . ASN B 1 99 ? -19.031 1.512 0.157 1 96.94 99 ASN B C 1
ATOM 1685 O O . ASN B 1 99 ? -20.125 1.314 0.701 1 96.94 99 ASN B O 1
ATOM 1689 N N . ALA B 1 100 ? -18.656 2.602 -0.282 1 96.44 100 ALA B N 1
ATOM 1690 C CA . ALA B 1 100 ? -19.578 3.729 -0.295 1 96.44 100 ALA B CA 1
ATOM 1691 C C . ALA B 1 100 ? -20.844 3.398 -1.097 1 96.44 100 ALA B C 1
ATOM 1693 O O . ALA B 1 100 ? -21.953 3.682 -0.658 1 96.44 100 ALA B O 1
ATOM 1694 N N . LEU B 1 101 ? -20.703 2.842 -2.295 1 97.38 101 LEU B N 1
ATOM 1695 C CA . LEU B 1 101 ? -21.828 2.475 -3.158 1 97.38 101 LEU B CA 1
ATOM 1696 C C . LEU B 1 101 ? -22.719 1.441 -2.48 1 97.38 101 LEU B C 1
ATOM 1698 O O . LEU B 1 101 ? -23.953 1.559 -2.512 1 97.38 101 LEU B O 1
ATOM 1702 N N . LEU B 1 102 ? -22.125 0.466 -1.861 1 97.62 102 LEU B N 1
ATOM 1703 C CA . LEU B 1 102 ? -22.891 -0.576 -1.188 1 97.62 102 LEU B CA 1
ATOM 1704 C C . LEU B 1 102 ? -23.672 -0 -0.008 1 97.62 102 LEU B C 1
ATOM 1706 O O . LEU B 1 102 ? -24.797 -0.405 0.249 1 97.62 102 LEU B O 1
ATOM 1710 N N . HIS B 1 103 ? -23.031 0.885 0.725 1 96.81 103 HIS B N 1
ATOM 1711 C CA . HIS B 1 103 ? -23.719 1.556 1.822 1 96.81 103 HIS B CA 1
ATOM 1712 C C . HIS B 1 103 ? -24.969 2.281 1.328 1 96.81 103 HIS B C 1
ATOM 1714 O O . HIS B 1 103 ? -26.047 2.168 1.934 1 96.81 103 HIS B O 1
ATOM 1720 N N . MET B 1 104 ? -24.781 2.965 0.239 1 97.5 104 MET B N 1
ATOM 1721 C CA . MET B 1 104 ? -25.922 3.68 -0.344 1 97.5 104 MET B CA 1
ATOM 1722 C C . MET B 1 104 ? -27.016 2.709 -0.774 1 97.5 104 MET B C 1
ATOM 1724 O O . MET B 1 104 ? -28.188 2.947 -0.522 1 97.5 104 MET B O 1
ATOM 1728 N N . SER B 1 105 ? -26.656 1.662 -1.393 1 96.62 105 SER B N 1
ATOM 1729 C CA . SER B 1 105 ? -27.609 0.657 -1.854 1 96.62 105 SER B CA 1
ATOM 1730 C C . SER B 1 105 ? -28.344 0.019 -0.685 1 96.62 105 SER B C 1
ATOM 1732 O O . SER B 1 105 ? -29.562 -0.228 -0.768 1 96.62 105 SER B O 1
ATOM 1734 N N . LEU B 1 106 ? -27.641 -0.263 0.336 1 96.5 106 LEU B N 1
ATOM 1735 C CA . LEU B 1 106 ? -28.25 -0.865 1.516 1 96.5 106 LEU B CA 1
ATOM 1736 C C . LEU B 1 106 ? -29.25 0.095 2.164 1 96.5 106 LEU B C 1
ATOM 1738 O O . LEU B 1 106 ? -30.344 -0.312 2.559 1 96.5 106 LEU B O 1
ATOM 1742 N N . GLU B 1 107 ? -28.797 1.284 2.309 1 95.44 107 GLU B N 1
ATOM 1743 C CA . GLU B 1 107 ? -29.703 2.287 2.861 1 95.44 107 GLU B CA 1
ATOM 1744 C C . GLU B 1 107 ? -30.984 2.377 2.045 1 95.44 107 GLU B C 1
ATOM 1746 O O . GLU B 1 107 ? -32.094 2.439 2.609 1 95.44 107 GLU B O 1
ATOM 1751 N N . GLN B 1 108 ? -30.906 2.373 0.78 1 94.62 108 GLN B N 1
ATOM 1752 C CA . GLN B 1 108 ? -32.062 2.439 -0.11 1 94.62 108 GLN B CA 1
ATOM 1753 C C . GLN B 1 108 ? -32.969 1.21 0.052 1 94.62 108 GLN B C 1
ATOM 1755 O O . GLN B 1 108 ? -34.188 1.325 0.087 1 94.62 108 GLN B O 1
ATOM 1760 N N . ALA B 1 109 ? -32.375 0.053 0.149 1 94.25 109 ALA B N 1
ATOM 1761 C CA . ALA B 1 109 ? -33.125 -1.185 0.313 1 94.25 109 ALA B CA 1
ATOM 1762 C C . ALA B 1 109 ? -33.875 -1.188 1.633 1 94.25 109 ALA B C 1
ATOM 1764 O O . ALA B 1 109 ? -35.031 -1.651 1.694 1 94.25 109 ALA B O 1
ATOM 1765 N N . LEU B 1 110 ? -33.344 -0.724 2.674 1 92.19 110 LEU B N 1
ATOM 1766 C CA . LEU B 1 110 ? -33.969 -0.675 3.988 1 92.19 110 LEU B CA 1
ATOM 1767 C C . LEU B 1 110 ? -35.125 0.322 4 1 92.19 110 LEU B C 1
ATOM 1769 O O . LEU B 1 110 ? -36.156 0.08 4.637 1 92.19 110 LEU B O 1
ATOM 1773 N N . CYS B 1 111 ? -35 1.392 3.281 1 90.12 111 CYS B N 1
ATOM 1774 C CA . CYS B 1 111 ? -36.062 2.371 3.193 1 90.12 111 CYS B CA 1
ATOM 1775 C C . CYS B 1 111 ? -37.281 1.796 2.455 1 90.12 111 CYS B C 1
ATOM 1777 O O . CYS B 1 111 ? -38.406 2.021 2.854 1 90.12 111 CYS B O 1
ATOM 1779 N N . LYS B 1 112 ? -37.094 0.994 1.442 1 85.81 112 LYS B N 1
ATOM 1780 C CA . LYS B 1 112 ? -38.156 0.395 0.652 1 85.81 112 LYS B CA 1
ATOM 1781 C C . LYS B 1 112 ? -38.875 -0.692 1.442 1 85.81 112 LYS B C 1
ATOM 1783 O O . LYS B 1 112 ? -40.094 -0.888 1.279 1 85.81 112 LYS B O 1
ATOM 1788 N N . ALA B 1 113 ? -38.188 -1.394 2.289 1 84.75 113 ALA B N 1
ATOM 1789 C CA . ALA B 1 113 ? -38.812 -2.445 3.1 1 84.75 113 ALA B CA 1
ATOM 1790 C C . ALA B 1 113 ? -39.656 -1.851 4.211 1 84.75 113 ALA B C 1
ATOM 1792 O O . ALA B 1 113 ? -40.625 -2.49 4.684 1 84.75 113 ALA B O 1
ATOM 1793 N N . ARG B 1 114 ? -39.469 -0.724 4.727 1 81.56 114 ARG B N 1
ATOM 1794 C CA . ARG B 1 114 ? -40.219 -0.06 5.773 1 81.56 114 ARG B CA 1
ATOM 1795 C C . ARG B 1 114 ? -41.5 0.572 5.207 1 81.56 114 ARG B C 1
ATOM 1797 O O . ARG B 1 114 ? -42.375 0.969 5.961 1 81.56 114 ARG B O 1
ATOM 1804 N N . ARG B 1 115 ? -41.688 0.667 3.936 1 70.44 115 ARG B N 1
ATOM 1805 C CA . ARG B 1 115 ? -42.938 1.149 3.338 1 70.44 115 ARG B CA 1
ATOM 1806 C C . ARG B 1 115 ? -43.875 -0.006 3.027 1 70.44 115 ARG B C 1
ATOM 1808 O O . ARG B 1 115 ? -45.094 0.107 3.219 1 70.44 115 ARG B O 1
#

Sequence (230 aa):
MSSGSHGSSASSRFRSGGTSPIPYRVHPMDYEPSVNCYCGRKAPLLTSWTDANPGRRYLCCSRATGCGFWRWFDPRASPYLRQLLLDLRSKIVRMEGKNALLHMSLEQALCKARRMSSGSHGSSASSRFRSGGTSPIPYRVHPMDYEPSVNCYCGRKAPLLTSWTDANPGRRYLCCSRATGCGFWRWFDPRASPYLRQLLLDLRSKIVRMEGKNALLHMSLEQALCKARR

Radius of gyration: 24.6 Å; Cα contacts (8 Å, |Δi|>4): 288; chains: 2; bounding box: 62×89×62 Å